Protein AF-A0A2P8ABF0-F1 (afdb_monomer_lite)

Sequence (186 aa):
MAPVKGSSKGKPAGGKPKSKSSSKVTKSSSKPKKSVPIKTTQQKTKPTSHRPEKKKRRIYTEKELDIPALNSIAPAGILKPKGTKKGKTFVDDKEGMMAILSMVQAEKEGDLESKMMKARHMEEIREAKRQEAQRREDMKKKKFEEVKGEVKKGLKEKKQRRRTDGDVEAPAEEVSKKAKKRVSFG

Structure (mmCIF, N/CA/C/O backbone):
data_AF-A0A2P8ABF0-F1
#
_entry.id   AF-A0A2P8ABF0-F1
#
loop_
_atom_site.group_PDB
_atom_site.id
_atom_site.type_symbol
_atom_site.label_atom_id
_atom_site.label_alt_id
_atom_site.label_comp_id
_atom_site.label_asym_id
_atom_site.label_entity_id
_atom_site.label_seq_id
_atom_site.pdbx_PDB_ins_code
_atom_site.Cartn_x
_atom_site.Cartn_y
_atom_site.Cartn_z
_atom_site.occupancy
_atom_site.B_iso_or_equiv
_atom_site.auth_seq_id
_atom_site.auth_comp_id
_atom_site.auth_asym_id
_atom_site.auth_atom_id
_atom_site.pdbx_PDB_model_num
ATOM 1 N N . MET A 1 1 ? 16.334 51.718 -24.666 1.00 46.50 1 MET A N 1
ATOM 2 C CA . MET A 1 1 ? 17.103 52.212 -23.502 1.00 46.50 1 MET A CA 1
ATOM 3 C C . MET A 1 1 ? 17.957 51.076 -22.961 1.00 46.50 1 MET A C 1
ATOM 5 O O . MET A 1 1 ? 17.403 50.045 -22.615 1.00 46.50 1 MET A O 1
ATOM 9 N N . ALA A 1 2 ? 19.279 51.250 -22.931 1.00 49.53 2 ALA A N 1
ATOM 10 C CA . ALA A 1 2 ? 20.165 50.522 -22.016 1.00 49.53 2 ALA A CA 1
ATOM 11 C C . ALA A 1 2 ? 20.325 51.345 -20.723 1.00 49.53 2 ALA A C 1
ATOM 13 O O . ALA A 1 2 ? 20.124 52.563 -20.770 1.00 49.53 2 ALA A O 1
ATOM 14 N N . PRO A 1 3 ? 20.652 50.703 -19.587 1.00 57.12 3 PRO A N 1
ATOM 15 C CA . PRO A 1 3 ? 21.946 50.934 -18.906 1.00 57.12 3 PRO A CA 1
ATOM 16 C C . PRO A 1 3 ? 22.581 49.611 -18.383 1.00 57.12 3 PRO A C 1
ATOM 18 O O . PRO A 1 3 ? 21.857 48.703 -17.998 1.00 57.12 3 PRO A O 1
ATOM 21 N N . VAL A 1 4 ? 23.884 49.321 -18.576 1.00 49.72 4 VAL A N 1
ATOM 22 C CA . VAL A 1 4 ? 25.094 49.610 -17.735 1.00 49.72 4 VAL A CA 1
ATOM 23 C C . VAL A 1 4 ? 24.984 49.129 -16.264 1.00 49.72 4 VAL A C 1
ATOM 25 O O . VAL A 1 4 ? 23.922 49.260 -15.686 1.00 49.72 4 VAL A O 1
ATOM 28 N N . LYS A 1 5 ? 25.985 48.620 -15.519 1.00 44.59 5 LYS A N 1
ATOM 29 C CA . LYS A 1 5 ? 27.458 48.502 -15.619 1.00 44.59 5 LYS A CA 1
ATOM 30 C C . LYS A 1 5 ? 27.973 47.668 -14.415 1.00 44.59 5 LYS A C 1
ATOM 32 O O . LYS A 1 5 ? 27.433 47.818 -13.326 1.00 44.59 5 LYS A O 1
ATOM 37 N N . GLY A 1 6 ? 29.117 46.989 -14.579 1.00 41.03 6 GLY A N 1
ATOM 38 C CA . GLY A 1 6 ? 30.168 46.848 -13.545 1.00 41.03 6 GLY A CA 1
ATOM 39 C C . GLY A 1 6 ? 30.613 45.410 -13.216 1.00 41.03 6 GLY A C 1
ATOM 40 O O . GLY A 1 6 ? 29.772 44.534 -13.114 1.00 41.03 6 GLY A O 1
ATOM 41 N N . SER A 1 7 ? 31.896 45.079 -13.009 1.00 41.50 7 SER A N 1
ATOM 42 C CA . SER A 1 7 ? 33.188 45.738 -13.287 1.00 41.50 7 SER A CA 1
ATOM 43 C C . SER A 1 7 ? 34.346 44.734 -13.038 1.00 41.50 7 SER A C 1
ATOM 45 O O . SER A 1 7 ? 34.247 43.894 -12.155 1.00 41.50 7 SER A O 1
ATOM 47 N N . SER A 1 8 ? 35.419 44.853 -13.844 1.00 44.75 8 SER A N 1
ATOM 48 C CA . SER A 1 8 ? 36.879 44.649 -13.600 1.00 44.75 8 SER A CA 1
ATOM 49 C C . SER A 1 8 ? 37.391 43.572 -12.614 1.00 44.75 8 SER A C 1
ATOM 51 O O . SER A 1 8 ? 36.923 43.497 -11.491 1.00 44.75 8 SER A O 1
ATOM 53 N N . LYS A 1 9 ? 38.487 42.830 -12.861 1.00 35.66 9 LYS A N 1
ATOM 54 C CA . LYS A 1 9 ? 39.908 43.248 -13.059 1.00 35.66 9 LYS A CA 1
ATOM 55 C C . LYS A 1 9 ? 40.730 41.930 -13.159 1.00 35.66 9 LYS A C 1
ATOM 57 O O . LYS A 1 9 ? 40.334 40.963 -12.531 1.00 35.66 9 LYS A O 1
ATOM 62 N N . GLY A 1 10 ? 41.851 41.753 -13.857 1.00 34.53 10 GLY A N 1
ATOM 63 C CA . GLY A 1 10 ? 42.765 42.646 -14.553 1.00 34.53 10 GLY A CA 1
ATOM 64 C C . GLY A 1 10 ? 43.799 41.839 -15.366 1.00 34.53 10 GLY A C 1
ATOM 65 O O . GLY A 1 10 ? 43.847 40.612 -15.320 1.00 34.53 10 GLY A O 1
ATOM 66 N N . LYS A 1 11 ? 44.605 42.571 -16.134 1.00 40.09 11 LYS A N 1
ATOM 67 C CA . LYS A 1 11 ? 45.711 42.133 -17.003 1.00 40.09 11 LYS A CA 1
ATOM 68 C C . LYS A 1 11 ? 46.968 42.906 -16.558 1.00 40.09 11 LYS A C 1
ATOM 70 O O . LYS A 1 11 ? 46.806 43.981 -15.979 1.00 40.09 11 LYS A O 1
ATOM 75 N N . PRO A 1 12 ? 48.187 42.441 -16.869 1.00 48.53 12 PRO A N 1
ATOM 76 C CA . PRO A 1 12 ? 49.036 43.235 -17.780 1.00 48.53 12 PRO A CA 1
ATOM 77 C C . PRO A 1 12 ? 49.631 42.343 -18.891 1.00 48.53 12 PRO A C 1
ATOM 79 O O . PRO A 1 12 ? 49.834 41.154 -18.690 1.00 48.53 12 PRO A O 1
ATOM 82 N N . ALA A 1 13 ? 49.667 42.768 -20.162 1.00 38.62 13 ALA A N 1
ATOM 83 C CA . ALA A 1 13 ? 50.669 43.645 -20.802 1.00 38.62 13 ALA A CA 1
ATOM 84 C C . ALA A 1 13 ? 52.054 42.965 -20.864 1.00 38.62 13 ALA A C 1
ATOM 86 O O . ALA A 1 13 ? 52.530 42.484 -19.853 1.00 38.62 13 ALA A O 1
ATOM 87 N N . GLY A 1 14 ? 52.774 42.856 -21.977 1.00 34.75 14 GLY A N 1
ATOM 88 C CA . GLY A 1 14 ? 52.683 43.386 -23.336 1.00 34.75 14 GLY A CA 1
ATOM 89 C C . GLY A 1 14 ? 54.002 43.027 -24.054 1.00 34.75 14 GLY A C 1
ATOM 90 O O . GLY A 1 14 ? 54.935 42.559 -23.409 1.00 34.75 14 GLY A O 1
ATOM 91 N N . GLY A 1 15 ? 54.094 43.257 -25.369 1.00 34.69 15 GLY A N 1
ATOM 92 C CA . GLY A 1 15 ? 55.385 43.307 -26.076 1.00 34.69 15 GLY A CA 1
ATOM 93 C C . GLY A 1 15 ? 55.591 42.283 -27.200 1.00 34.69 15 GLY A C 1
ATOM 94 O O . GLY A 1 15 ? 56.076 41.179 -26.990 1.00 34.69 15 GLY A O 1
ATOM 95 N N . LYS A 1 16 ? 55.290 42.699 -28.432 1.00 39.12 16 LYS A N 1
ATOM 96 C CA . LYS A 1 16 ? 56.054 42.361 -29.658 1.00 39.12 16 LYS A CA 1
ATOM 97 C C . LYS A 1 16 ? 56.998 43.562 -29.924 1.00 39.12 16 LYS A C 1
ATOM 99 O O . LYS A 1 16 ? 56.627 44.632 -29.439 1.00 39.12 16 LYS A O 1
ATOM 104 N N . PRO A 1 17 ? 58.101 43.490 -30.718 1.00 51.12 17 PRO A N 1
ATOM 105 C CA . PRO A 1 17 ? 58.174 42.773 -32.004 1.00 51.12 17 PRO A CA 1
ATOM 106 C C . PRO A 1 17 ? 59.558 42.222 -32.476 1.00 51.12 17 PRO A C 1
ATOM 108 O O . PRO A 1 17 ? 60.603 42.521 -31.924 1.00 51.12 17 PRO A O 1
ATOM 111 N N . LYS A 1 18 ? 59.495 41.446 -33.578 1.00 44.53 18 LYS A N 1
ATOM 112 C CA . LYS A 1 18 ? 60.429 41.281 -34.729 1.00 44.53 18 LYS A CA 1
ATOM 113 C C . LYS A 1 18 ? 61.963 41.329 -34.518 1.00 44.53 18 LYS A C 1
ATOM 115 O O . LYS A 1 18 ? 62.498 42.371 -34.181 1.00 44.53 18 LYS A O 1
ATOM 120 N N . SER A 1 19 ? 62.682 40.341 -35.072 1.00 39.53 19 SER A N 1
ATOM 121 C CA . SER A 1 19 ? 63.586 40.536 -36.236 1.00 39.53 19 SER A CA 1
ATOM 122 C C . SER A 1 19 ? 64.246 39.225 -36.715 1.00 39.53 19 SER A C 1
ATOM 124 O O . SER A 1 19 ? 64.161 38.189 -36.064 1.00 39.53 19 SER A O 1
ATOM 126 N N . LYS A 1 20 ? 64.787 39.284 -37.937 1.00 44.28 20 LYS A N 1
ATOM 127 C CA . LYS A 1 20 ? 65.361 38.226 -38.787 1.00 44.28 20 LYS A CA 1
ATOM 128 C C . LYS A 1 20 ? 66.865 38.041 -38.513 1.00 44.28 20 LYS A C 1
ATOM 130 O O . LYS A 1 20 ? 67.505 39.049 -38.251 1.00 44.28 20 LYS A O 1
ATOM 135 N N . SER A 1 21 ? 67.421 36.851 -38.776 1.00 40.31 21 SER A N 1
ATOM 136 C CA . SER A 1 21 ? 68.694 36.594 -39.514 1.00 40.31 21 SER A CA 1
ATOM 137 C C . SER A 1 21 ? 69.098 35.114 -39.322 1.00 40.31 21 SER A C 1
ATOM 139 O O . SER A 1 21 ? 69.056 34.583 -38.221 1.00 40.31 21 SER A O 1
ATOM 141 N N . SER A 1 22 ? 69.078 34.296 -40.376 1.00 40.50 22 SER A N 1
ATOM 142 C CA . SER A 1 22 ? 70.200 33.917 -41.258 1.00 40.50 22 SER A CA 1
ATOM 143 C C . SER A 1 22 ? 71.355 33.158 -40.582 1.00 40.50 22 SER A C 1
ATOM 145 O O . SER A 1 22 ? 72.101 33.734 -39.803 1.00 40.50 22 SER A O 1
ATOM 147 N N . SER A 1 23 ? 71.480 31.885 -40.989 1.00 43.91 23 SER A N 1
ATOM 148 C CA . SER A 1 23 ? 72.701 31.100 -41.258 1.00 43.91 23 SER A CA 1
ATOM 149 C C . SER A 1 23 ? 73.890 31.171 -40.286 1.00 43.91 23 SER A C 1
ATOM 151 O O . SER A 1 23 ? 74.465 32.227 -40.078 1.00 43.91 23 SER A O 1
ATOM 153 N N . LYS A 1 24 ? 74.405 29.996 -39.878 1.00 41.66 24 LYS A N 1
ATOM 154 C CA . LYS A 1 24 ? 75.725 29.485 -40.322 1.00 41.66 24 LYS A CA 1
ATOM 155 C C . LYS A 1 24 ? 76.025 28.108 -39.716 1.00 41.66 24 LYS A C 1
ATOM 157 O O . LYS A 1 24 ? 76.025 27.925 -38.506 1.00 41.66 24 LYS A O 1
ATOM 162 N N . VAL A 1 25 ? 76.315 27.152 -40.594 1.00 47.44 25 VAL A N 1
ATOM 163 C CA . VAL A 1 25 ? 76.991 25.887 -40.290 1.00 47.44 25 VAL A CA 1
ATOM 164 C C . VAL A 1 25 ? 78.462 26.192 -40.011 1.00 47.44 25 VAL A C 1
ATOM 166 O O . VAL A 1 25 ? 79.103 26.830 -40.846 1.00 47.44 25 VAL A O 1
ATOM 169 N N . THR A 1 26 ? 79.027 25.685 -38.916 1.00 45.97 26 THR A N 1
ATOM 170 C CA . THR A 1 26 ? 80.479 25.485 -38.803 1.00 45.97 26 THR A CA 1
ATOM 171 C C . THR A 1 26 ? 80.793 24.143 -38.152 1.00 45.97 26 THR A C 1
ATOM 173 O O . THR A 1 26 ? 80.301 23.779 -37.087 1.00 45.97 26 THR A O 1
ATOM 176 N N . LYS A 1 27 ? 81.617 23.387 -38.872 1.00 46.66 27 LYS A N 1
ATOM 177 C CA . LYS A 1 27 ? 82.190 22.089 -38.544 1.00 46.66 27 LYS A CA 1
ATOM 178 C C . LYS A 1 27 ? 83.694 22.288 -38.389 1.00 46.66 27 LYS A C 1
ATOM 180 O O . LYS A 1 27 ? 84.281 22.845 -39.305 1.00 46.66 27 LYS A O 1
ATOM 185 N N . SER A 1 28 ? 84.293 21.789 -37.307 1.00 42.78 28 SER A N 1
ATOM 186 C CA . SER A 1 28 ? 85.733 21.456 -37.198 1.00 42.78 28 SER A CA 1
ATOM 187 C C . SER A 1 28 ? 86.024 21.003 -35.758 1.00 42.78 28 SER A C 1
ATOM 189 O O . SER A 1 28 ? 85.801 21.770 -34.831 1.00 42.78 28 SER A O 1
ATOM 191 N N . SER A 1 29 ? 86.284 19.726 -35.462 1.00 43.78 29 SER A N 1
ATOM 192 C CA . SER A 1 29 ? 87.504 18.935 -35.717 1.00 43.78 29 SER A CA 1
ATOM 193 C C . SER A 1 29 ? 88.715 19.335 -34.862 1.00 43.78 29 SER A C 1
ATOM 195 O O . SER A 1 29 ? 89.365 20.333 -35.153 1.00 43.78 29 SER A O 1
ATOM 197 N N . SER A 1 30 ? 89.101 18.472 -33.917 1.00 46.16 30 SER A N 1
ATOM 198 C CA . SER A 1 30 ? 90.504 18.194 -33.560 1.00 46.16 30 SER A CA 1
ATOM 199 C C . SER A 1 30 ? 90.589 16.937 -32.672 1.00 46.16 30 SER A C 1
ATOM 201 O O . SER A 1 30 ? 89.595 16.474 -32.123 1.00 46.16 30 SER A O 1
ATOM 203 N N . LYS A 1 31 ? 91.766 16.307 -32.681 1.00 52.59 31 LYS A N 1
ATOM 204 C CA . LYS A 1 31 ? 92.059 14.860 -32.594 1.00 52.59 31 LYS A CA 1
ATOM 205 C C . LYS A 1 31 ? 92.531 14.423 -31.171 1.00 52.59 31 LYS A C 1
ATOM 207 O O . LYS A 1 31 ? 92.505 15.248 -30.264 1.00 52.59 31 LYS A O 1
ATOM 212 N N . PRO A 1 32 ? 92.892 13.141 -30.925 1.00 49.84 32 PRO A N 1
ATOM 213 C CA . PRO A 1 32 ? 92.489 12.364 -29.747 1.00 49.84 32 PRO A CA 1
ATOM 214 C C . PRO A 1 32 ? 93.473 12.430 -28.568 1.00 49.84 32 PRO A C 1
ATOM 216 O O . PRO A 1 32 ? 94.673 12.623 -28.753 1.00 49.84 32 PRO A O 1
ATOM 219 N N . LYS A 1 33 ? 92.983 12.175 -27.347 1.00 52.41 33 LYS A N 1
ATOM 220 C CA . LYS A 1 33 ? 93.826 11.977 -26.156 1.00 52.41 33 LYS A CA 1
ATOM 221 C C . LYS A 1 33 ? 93.897 10.490 -25.779 1.00 52.41 33 LYS A C 1
ATOM 223 O O . LYS A 1 33 ? 92.870 9.851 -25.596 1.00 52.41 33 LYS A O 1
ATOM 228 N N . LYS A 1 34 ? 95.148 10.013 -25.729 1.00 51.62 34 LYS A N 1
ATOM 229 C CA . LYS A 1 34 ? 95.762 8.822 -25.101 1.00 51.62 34 LYS A CA 1
ATOM 230 C C . LYS A 1 34 ? 94.864 7.683 -24.585 1.00 51.62 34 LYS A C 1
ATOM 232 O O . LYS A 1 34 ? 93.986 7.870 -23.752 1.00 51.62 34 LYS A O 1
ATOM 237 N N . SER A 1 35 ? 95.230 6.477 -25.024 1.00 48.38 35 SER A N 1
ATOM 238 C CA . SER A 1 35 ? 94.674 5.173 -24.662 1.00 48.38 35 SER A CA 1
ATOM 239 C C . SER A 1 35 ? 94.786 4.852 -23.170 1.00 48.38 35 SER A C 1
ATOM 241 O O . SER A 1 35 ? 95.884 4.794 -22.617 1.00 48.38 35 SER A O 1
ATOM 243 N N . VAL A 1 36 ? 93.651 4.527 -22.561 1.00 62.03 36 VAL A N 1
ATOM 244 C CA . VAL A 1 36 ? 93.557 3.712 -21.344 1.00 62.03 36 VAL A CA 1
ATOM 245 C C . VAL A 1 36 ? 92.990 2.341 -21.734 1.00 62.03 36 VAL A C 1
ATOM 247 O O . VAL A 1 36 ? 92.137 2.285 -22.624 1.00 62.03 36 VAL A O 1
ATOM 250 N N . PRO A 1 37 ? 93.458 1.227 -21.139 1.00 54.34 37 PRO A N 1
ATOM 251 C CA . PRO A 1 37 ? 93.047 -0.108 -21.558 1.00 54.34 37 PRO A CA 1
ATOM 252 C C . PRO A 1 37 ? 91.581 -0.350 -21.179 1.00 54.34 37 PRO A C 1
ATOM 254 O O . PRO A 1 37 ? 91.225 -0.457 -20.004 1.00 54.34 37 PRO A O 1
ATOM 257 N N . ILE A 1 38 ? 90.714 -0.416 -22.191 1.00 61.72 38 ILE A N 1
ATOM 258 C CA . ILE A 1 38 ? 89.292 -0.722 -22.029 1.00 61.72 38 ILE A CA 1
ATOM 259 C C . ILE A 1 38 ? 89.175 -2.227 -21.786 1.00 61.72 38 ILE A C 1
ATOM 261 O O . ILE A 1 38 ? 89.489 -3.037 -22.657 1.00 61.72 38 ILE A O 1
ATOM 265 N N . LYS A 1 39 ? 88.735 -2.600 -20.581 1.00 61.88 39 LYS A N 1
ATOM 266 C CA . LYS A 1 39 ? 88.447 -3.986 -20.197 1.00 61.88 39 LYS A CA 1
ATOM 267 C C . LYS A 1 39 ? 87.442 -4.587 -21.187 1.00 61.88 39 LYS A C 1
ATOM 269 O O . LYS A 1 39 ? 86.342 -4.063 -21.360 1.00 61.88 39 LYS A O 1
ATOM 274 N N . THR A 1 40 ? 87.828 -5.682 -21.835 1.00 60.03 40 THR A N 1
ATOM 275 C CA . THR A 1 40 ? 87.026 -6.403 -22.827 1.00 60.03 40 THR A CA 1
ATOM 276 C C . THR A 1 40 ? 85.794 -7.018 -22.169 1.00 60.03 40 THR A C 1
ATOM 278 O O . THR A 1 40 ? 85.868 -8.076 -21.546 1.00 60.03 40 THR A O 1
ATOM 281 N N . THR A 1 41 ? 84.644 -6.366 -22.306 1.00 63.22 41 THR A N 1
ATOM 282 C CA . THR A 1 41 ? 83.350 -6.994 -22.033 1.00 63.22 41 THR A CA 1
ATOM 283 C C . THR A 1 41 ? 82.922 -7.730 -23.295 1.00 63.22 41 THR A C 1
ATOM 285 O O . THR A 1 41 ? 82.670 -7.121 -24.332 1.00 63.22 41 THR A O 1
ATOM 288 N N . GLN A 1 42 ? 82.898 -9.062 -23.229 1.00 66.06 42 GLN A N 1
ATOM 289 C CA . GLN A 1 42 ? 82.396 -9.909 -24.308 1.00 66.06 42 GLN A CA 1
ATOM 290 C C . GLN A 1 42 ? 80.925 -9.561 -24.568 1.00 66.06 42 GLN A C 1
ATOM 292 O O . GLN A 1 42 ? 80.038 -9.884 -23.776 1.00 66.06 42 GLN A O 1
ATOM 297 N N . GLN A 1 43 ? 80.662 -8.869 -25.675 1.00 63.09 43 GLN A N 1
ATOM 298 C CA . GLN A 1 43 ? 79.307 -8.577 -26.118 1.00 63.09 43 GLN A CA 1
ATOM 299 C C . GLN A 1 43 ? 78.706 -9.858 -26.700 1.00 63.09 43 GLN A C 1
ATOM 301 O O . GLN A 1 43 ? 79.015 -10.246 -27.824 1.00 63.09 43 GLN A O 1
ATOM 306 N N . LYS A 1 44 ? 77.840 -10.528 -25.932 1.00 64.38 44 LYS A N 1
ATOM 307 C CA . LYS A 1 44 ? 76.969 -11.582 -26.467 1.00 64.38 44 LYS A CA 1
ATOM 308 C C . LYS A 1 44 ? 76.055 -10.955 -27.520 1.00 64.38 44 LYS A C 1
ATOM 310 O O . LYS A 1 44 ? 75.107 -10.244 -27.182 1.00 64.38 44 LYS A O 1
ATOM 315 N N . THR A 1 45 ? 76.338 -11.200 -28.794 1.00 63.31 45 THR A N 1
ATOM 316 C CA . THR A 1 45 ? 75.455 -10.818 -29.893 1.00 63.31 45 THR A CA 1
ATOM 317 C C . THR A 1 45 ? 74.212 -11.706 -29.841 1.00 63.31 45 THR A C 1
ATOM 319 O O . THR A 1 45 ? 74.275 -12.926 -29.968 1.00 63.31 45 THR A O 1
ATOM 322 N N . LYS A 1 46 ? 73.049 -11.096 -29.588 1.00 68.25 46 LYS A N 1
ATOM 323 C CA . LYS A 1 46 ? 71.754 -11.771 -29.748 1.00 68.25 46 LYS A CA 1
ATOM 324 C C . LYS A 1 46 ? 71.603 -12.137 -31.232 1.00 68.25 46 LYS A C 1
ATOM 326 O O . LYS A 1 46 ? 71.871 -11.267 -32.064 1.00 68.25 46 LYS A O 1
ATOM 331 N N . PRO A 1 47 ? 71.176 -13.361 -31.593 1.00 58.91 47 PRO A N 1
ATOM 332 C CA . PRO A 1 47 ? 70.957 -13.705 -32.989 1.00 58.91 47 PRO A CA 1
ATOM 333 C C . PRO A 1 47 ? 69.809 -12.847 -33.526 1.00 58.91 47 PRO A C 1
ATOM 335 O O . PRO A 1 47 ? 68.651 -12.991 -33.136 1.00 58.91 47 PRO A O 1
ATOM 338 N N . THR A 1 48 ? 70.148 -11.906 -34.401 1.00 62.28 48 THR A N 1
ATOM 339 C CA . THR A 1 48 ? 69.176 -11.143 -35.174 1.00 62.28 48 THR A CA 1
ATOM 340 C C . THR A 1 48 ? 68.572 -12.082 -36.217 1.00 62.28 48 THR A C 1
ATOM 342 O O . THR A 1 48 ? 69.158 -12.372 -37.258 1.00 62.28 48 THR A O 1
ATOM 345 N N . SER A 1 49 ? 67.389 -12.613 -35.906 1.00 63.41 49 SER A N 1
ATOM 346 C CA . SER A 1 49 ? 66.521 -13.240 -36.900 1.00 63.41 49 SER A CA 1
ATOM 347 C C . SER A 1 49 ? 65.924 -12.139 -37.781 1.00 63.41 49 SER A C 1
ATOM 349 O O . SER A 1 49 ? 64.774 -11.733 -37.625 1.00 63.41 49 SER A O 1
ATOM 351 N N . HIS A 1 50 ? 66.726 -11.591 -38.693 1.00 63.28 50 HIS A N 1
ATOM 352 C CA . HIS A 1 50 ? 66.234 -10.722 -39.757 1.00 63.28 50 HIS A CA 1
ATOM 353 C C . HIS A 1 50 ? 65.645 -11.578 -40.875 1.00 63.28 50 HIS A C 1
ATOM 355 O O . HIS A 1 50 ? 66.217 -11.722 -41.953 1.00 63.28 50 HIS A O 1
ATOM 361 N N . ARG A 1 51 ? 64.454 -12.128 -40.632 1.00 69.00 51 ARG A N 1
ATOM 362 C CA . ARG A 1 51 ? 63.544 -12.452 -41.730 1.00 69.00 51 ARG A CA 1
ATOM 363 C C . ARG A 1 51 ? 62.595 -11.262 -41.875 1.00 69.00 51 ARG A C 1
ATOM 365 O O . ARG A 1 51 ? 61.931 -10.932 -40.895 1.00 69.00 51 ARG A O 1
ATOM 372 N N . PRO A 1 52 ? 62.537 -10.579 -43.032 1.00 69.00 52 PRO A N 1
ATOM 373 C CA . PRO A 1 52 ? 61.625 -9.456 -43.190 1.00 69.00 52 PRO A CA 1
ATOM 374 C C . PRO A 1 52 ? 60.191 -9.971 -43.056 1.00 69.00 52 PRO A C 1
ATOM 376 O O . PRO A 1 52 ? 59.759 -10.845 -43.813 1.00 69.00 52 PRO A O 1
ATOM 379 N N . GLU A 1 53 ? 59.462 -9.453 -42.070 1.00 73.06 53 GLU A N 1
ATOM 380 C CA . GLU A 1 53 ? 58.043 -9.746 -41.913 1.00 73.06 53 GLU A CA 1
ATOM 381 C C . GLU A 1 53 ? 57.317 -9.334 -43.198 1.00 73.06 53 GLU A C 1
ATOM 383 O O . GLU A 1 53 ? 57.403 -8.191 -43.659 1.00 73.06 53 GLU A O 1
ATOM 388 N N . LYS A 1 54 ? 56.633 -10.293 -43.830 1.00 78.62 54 LYS A N 1
ATOM 389 C CA . LYS A 1 54 ? 55.879 -10.036 -45.057 1.00 78.62 54 LYS A CA 1
ATOM 390 C C . LYS A 1 54 ? 54.804 -8.997 -44.745 1.00 78.62 54 LYS A C 1
ATOM 392 O O . LYS A 1 54 ? 53.970 -9.209 -43.866 1.00 78.62 54 LYS A O 1
ATOM 397 N N . LYS A 1 55 ? 54.813 -7.884 -45.482 1.00 81.75 55 LYS A N 1
ATOM 398 C CA . LYS A 1 55 ? 53.796 -6.834 -45.351 1.00 81.75 55 LYS A CA 1
ATOM 399 C C . LYS A 1 55 ? 52.415 -7.456 -45.567 1.00 81.75 55 LYS A C 1
ATOM 401 O O . LYS A 1 55 ? 52.187 -8.128 -46.574 1.00 81.75 55 LYS A O 1
ATOM 406 N N . LYS A 1 56 ? 51.507 -7.250 -44.610 1.00 82.69 56 LYS A N 1
ATOM 407 C CA . LYS A 1 56 ? 50.126 -7.732 -44.711 1.00 82.69 56 LYS A CA 1
ATOM 408 C C . LYS A 1 56 ? 49.467 -7.081 -45.927 1.00 82.69 56 LYS A C 1
ATOM 410 O O . LYS A 1 56 ? 49.627 -5.882 -46.157 1.00 82.69 56 LYS A O 1
ATOM 415 N N . ARG A 1 57 ? 48.759 -7.886 -46.721 1.00 83.56 57 ARG A N 1
ATOM 416 C CA . ARG A 1 57 ? 47.980 -7.385 -47.857 1.00 83.56 57 ARG A CA 1
ATOM 417 C C . ARG A 1 57 ? 46.867 -6.480 -47.327 1.00 83.56 57 ARG A C 1
ATOM 419 O O . ARG A 1 57 ? 46.327 -6.740 -46.252 1.00 83.56 57 ARG A O 1
ATOM 426 N N . ARG A 1 58 ? 46.558 -5.413 -48.065 1.00 85.12 58 ARG A N 1
ATOM 427 C CA . ARG A 1 58 ? 45.429 -4.535 -47.742 1.00 85.12 58 ARG A CA 1
ATOM 428 C C . ARG A 1 58 ? 44.137 -5.334 -47.909 1.00 85.12 58 ARG A C 1
ATOM 430 O O . ARG A 1 58 ? 43.969 -6.008 -48.920 1.00 85.12 58 ARG A O 1
ATOM 437 N N . ILE A 1 59 ? 43.281 -5.281 -46.897 1.00 87.25 59 ILE A N 1
ATOM 438 C CA . ILE A 1 59 ? 41.937 -5.854 -46.931 1.00 87.25 59 ILE A CA 1
ATOM 439 C C . ILE A 1 59 ? 41.009 -4.674 -47.179 1.00 87.25 59 ILE A C 1
ATOM 441 O O . ILE A 1 59 ? 40.977 -3.758 -46.358 1.00 87.25 59 ILE A O 1
ATOM 445 N N . TYR A 1 60 ? 40.332 -4.677 -48.323 1.00 89.00 60 TYR A N 1
ATOM 446 C CA . TYR A 1 60 ? 39.352 -3.648 -48.648 1.00 89.00 60 TYR A CA 1
ATOM 447 C C . TYR A 1 60 ? 38.077 -3.893 -47.853 1.00 89.00 60 TYR A C 1
ATOM 449 O O . TYR A 1 60 ? 37.663 -5.038 -47.656 1.00 89.00 60 TYR A O 1
ATOM 457 N N . THR A 1 61 ? 37.476 -2.815 -47.369 1.00 88.38 61 THR A N 1
ATOM 458 C CA . THR A 1 61 ? 36.183 -2.892 -46.684 1.00 88.38 61 THR A CA 1
ATOM 459 C C . THR A 1 61 ? 35.051 -2.950 -47.709 1.00 88.38 61 THR A C 1
ATOM 461 O O . THR A 1 61 ? 35.197 -2.468 -48.826 1.00 88.38 61 THR A O 1
ATOM 464 N N . GLU A 1 62 ? 33.904 -3.524 -47.344 1.00 82.94 62 GLU A N 1
ATOM 465 C CA . GLU A 1 62 ? 32.751 -3.699 -48.252 1.00 82.94 62 GLU A CA 1
ATOM 466 C C . GLU A 1 62 ? 32.292 -2.385 -48.906 1.00 82.94 62 GLU A C 1
ATOM 468 O O . GLU A 1 62 ? 31.819 -2.378 -50.038 1.00 82.94 62 GLU A O 1
ATOM 473 N N . LYS A 1 63 ? 32.511 -1.261 -48.211 1.00 82.31 63 LYS A N 1
ATOM 474 C CA . LYS A 1 63 ? 32.217 0.094 -48.693 1.00 82.31 63 LYS A CA 1
ATOM 475 C C . LYS A 1 63 ? 33.179 0.592 -49.766 1.00 82.31 63 LYS A C 1
ATOM 477 O O . LYS A 1 63 ? 32.815 1.470 -50.526 1.00 82.31 63 LYS A O 1
ATOM 482 N N . GLU A 1 64 ? 34.410 0.095 -49.779 1.00 86.44 64 GLU A N 1
ATOM 483 C CA . GLU A 1 64 ? 35.421 0.459 -50.780 1.00 86.44 64 GLU A CA 1
ATOM 484 C C . GLU A 1 64 ? 35.272 -0.364 -52.063 1.00 86.44 64 GLU A C 1
ATOM 486 O O . GLU A 1 64 ? 35.835 -0.007 -53.092 1.00 86.44 64 GLU A O 1
ATOM 491 N N . LEU A 1 65 ? 34.542 -1.478 -51.988 1.00 86.94 65 LEU A N 1
ATOM 492 C CA . LEU A 1 65 ? 34.260 -2.376 -53.105 1.00 86.94 65 LEU A CA 1
ATOM 493 C C . LEU A 1 65 ? 32.893 -2.096 -53.756 1.00 86.94 65 LEU A C 1
ATOM 495 O O . LEU A 1 65 ? 32.475 -2.881 -54.602 1.00 86.94 65 LEU A O 1
ATOM 499 N N . ASP A 1 66 ? 32.200 -1.024 -53.345 1.00 85.81 66 ASP A N 1
ATOM 500 C CA . ASP A 1 66 ? 30.867 -0.620 -53.823 1.00 85.81 66 ASP A CA 1
ATOM 501 C C . ASP A 1 66 ? 29.861 -1.783 -53.907 1.00 85.81 66 ASP A C 1
ATOM 503 O O . ASP A 1 66 ? 29.011 -1.856 -54.796 1.00 85.81 66 ASP A O 1
ATOM 507 N N . ILE A 1 67 ? 29.953 -2.722 -52.959 1.00 84.19 67 ILE A N 1
ATOM 508 C CA . ILE A 1 67 ? 29.047 -3.867 -52.907 1.00 84.19 67 ILE A CA 1
ATOM 509 C C . ILE A 1 67 ? 27.699 -3.357 -52.378 1.00 84.19 67 ILE A C 1
ATOM 511 O O . ILE A 1 67 ? 27.663 -2.762 -51.294 1.00 84.19 67 ILE A O 1
ATOM 515 N N . PRO A 1 68 ? 26.580 -3.567 -53.099 1.00 87.31 68 PRO A N 1
ATOM 516 C CA . PRO A 1 68 ? 25.273 -3.132 -52.633 1.00 87.31 68 PRO A CA 1
ATOM 517 C C . PRO A 1 68 ? 24.950 -3.803 -51.296 1.00 87.31 68 PRO A C 1
ATOM 519 O O . PRO A 1 68 ? 25.008 -5.026 -51.158 1.00 87.31 68 PRO A O 1
ATOM 522 N N . ALA A 1 69 ? 24.615 -2.985 -50.299 1.00 81.06 69 ALA A N 1
ATOM 523 C CA . ALA A 1 69 ? 24.249 -3.482 -48.984 1.00 81.06 69 ALA A CA 1
ATOM 524 C C . ALA A 1 69 ? 22.93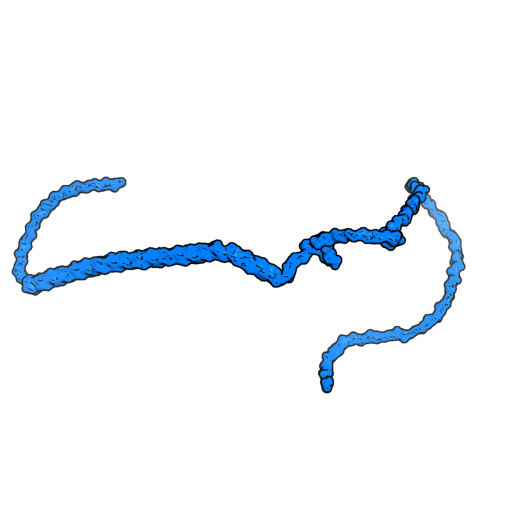7 -4.268 -49.082 1.00 81.06 69 ALA A C 1
ATOM 526 O O . ALA A 1 69 ? 21.926 -3.758 -49.567 1.00 81.06 69 ALA A O 1
ATOM 527 N N . LEU A 1 70 ? 22.947 -5.513 -48.607 1.00 81.81 70 LEU A N 1
ATOM 528 C CA . LEU A 1 70 ? 21.734 -6.316 -48.516 1.00 81.81 70 LEU A CA 1
ATOM 529 C C . LEU A 1 70 ? 20.761 -5.670 -47.518 1.00 81.81 70 LEU A C 1
ATOM 531 O O . LEU A 1 70 ? 21.192 -5.167 -46.475 1.00 81.81 70 LEU A O 1
ATOM 535 N N . ASN A 1 71 ? 19.457 -5.741 -47.809 1.00 80.62 71 ASN A N 1
ATOM 536 C CA . ASN A 1 71 ? 18.367 -5.299 -46.931 1.00 80.62 71 ASN A CA 1
ATOM 537 C C . ASN A 1 71 ? 18.353 -6.105 -45.622 1.00 80.62 71 ASN A C 1
ATOM 539 O O . ASN A 1 71 ? 17.586 -7.047 -45.441 1.00 80.62 71 ASN A O 1
ATOM 543 N N . SER A 1 72 ? 19.240 -5.740 -44.706 1.00 80.19 72 SER A N 1
ATOM 544 C CA . SER A 1 72 ? 19.361 -6.353 -43.394 1.00 80.19 72 SER A CA 1
ATOM 545 C C . SER A 1 72 ? 18.355 -5.688 -42.464 1.00 80.19 72 SER A C 1
ATOM 547 O O . SER A 1 72 ? 18.477 -4.504 -42.152 1.00 80.19 72 SER A O 1
ATOM 549 N N . ILE A 1 73 ? 17.356 -6.440 -42.009 1.00 76.81 73 ILE A N 1
ATOM 550 C CA . ILE A 1 73 ? 16.422 -5.967 -40.986 1.00 76.81 73 ILE A CA 1
ATOM 551 C C . ILE A 1 73 ? 17.174 -5.986 -39.654 1.00 76.81 73 ILE A C 1
ATOM 553 O O . ILE A 1 73 ? 17.421 -7.050 -39.090 1.00 76.81 73 ILE A O 1
ATOM 557 N N . ALA A 1 74 ? 17.576 -4.818 -39.153 1.00 71.38 74 ALA A N 1
ATOM 558 C CA . ALA A 1 74 ? 18.104 -4.708 -37.799 1.00 71.38 74 ALA A CA 1
ATOM 559 C C . ALA A 1 74 ? 16.921 -4.681 -36.813 1.00 71.38 74 ALA A C 1
ATOM 561 O O . ALA A 1 74 ? 16.160 -3.710 -36.821 1.00 71.38 74 ALA A O 1
ATOM 562 N N . PRO A 1 75 ? 16.730 -5.711 -35.970 1.00 80.25 75 PRO A N 1
ATOM 563 C CA . PRO A 1 75 ? 15.608 -5.735 -35.042 1.00 80.25 75 PRO A CA 1
ATOM 564 C C . PRO A 1 75 ? 15.775 -4.661 -33.959 1.00 80.25 75 PRO A C 1
ATOM 566 O O . PRO A 1 75 ? 16.878 -4.410 -33.451 1.00 80.25 75 PRO A O 1
ATOM 569 N N . ALA A 1 76 ? 14.657 -4.030 -33.595 1.00 70.56 76 ALA A N 1
ATOM 570 C CA . ALA A 1 76 ? 14.606 -3.042 -32.527 1.00 70.56 76 ALA A CA 1
ATOM 571 C C . ALA A 1 76 ? 15.152 -3.644 -31.216 1.00 70.56 76 ALA A C 1
ATOM 573 O O . ALA A 1 76 ? 14.786 -4.750 -30.829 1.00 70.56 76 ALA A O 1
ATOM 574 N N . GLY A 1 77 ? 16.066 -2.929 -30.550 1.00 65.62 77 GLY A N 1
ATOM 575 C CA . GLY A 1 77 ? 16.664 -3.341 -29.270 1.00 65.62 77 GLY A CA 1
ATOM 576 C C . GLY A 1 77 ? 18.068 -3.960 -29.341 1.00 65.62 77 GLY A C 1
ATOM 577 O O . GLY A 1 77 ? 18.746 -4.020 -28.315 1.00 65.62 77 GLY A O 1
ATOM 578 N N . ILE A 1 78 ? 18.567 -4.357 -30.521 1.00 66.62 78 ILE A N 1
ATOM 579 C CA . ILE A 1 78 ? 19.949 -4.876 -30.663 1.00 66.62 78 ILE A CA 1
ATOM 580 C C . ILE A 1 78 ? 20.961 -3.745 -30.926 1.00 66.62 78 ILE A C 1
ATOM 582 O O . ILE A 1 78 ? 22.122 -3.819 -30.506 1.00 66.62 78 ILE A O 1
ATOM 586 N N . LEU A 1 79 ? 20.521 -2.651 -31.554 1.00 67.25 79 LEU A N 1
ATOM 587 C CA . LEU A 1 79 ? 21.339 -1.463 -31.787 1.00 67.25 79 LEU A CA 1
ATOM 588 C C . LEU A 1 79 ? 21.293 -0.534 -30.570 1.00 67.25 79 LEU A C 1
ATOM 590 O O . LEU A 1 79 ? 20.273 0.083 -30.276 1.00 67.25 79 LEU A O 1
ATOM 594 N N . LYS A 1 80 ? 22.425 -0.395 -29.874 1.00 67.31 80 LYS A N 1
ATOM 595 C CA . LYS A 1 80 ? 22.577 0.671 -28.877 1.00 67.31 80 LYS A CA 1
ATOM 596 C C . LYS A 1 80 ? 22.571 2.025 -29.585 1.00 67.31 80 LYS A C 1
ATOM 598 O O . LYS A 1 80 ? 23.280 2.157 -30.591 1.00 67.31 80 LYS A O 1
ATOM 603 N N . PRO A 1 81 ? 21.922 3.057 -29.024 1.00 73.69 81 PRO A N 1
ATOM 604 C CA . PRO A 1 81 ? 22.229 4.418 -29.427 1.00 73.69 81 PRO A CA 1
ATOM 605 C C . PRO A 1 81 ? 23.722 4.672 -29.176 1.00 73.69 81 PRO A C 1
ATOM 607 O O . PRO A 1 81 ? 24.280 4.309 -28.134 1.00 73.69 81 PRO A O 1
ATOM 610 N N . LYS A 1 82 ? 24.411 5.217 -30.181 1.00 70.81 82 LYS A N 1
ATOM 611 C CA . LYS A 1 82 ? 25.855 5.464 -30.111 1.00 70.81 82 LYS A CA 1
ATOM 612 C C . LYS A 1 82 ? 26.139 6.399 -28.928 1.00 70.81 82 LYS A C 1
ATOM 614 O O . LYS A 1 82 ? 25.587 7.488 -28.869 1.00 70.81 82 LYS A O 1
ATOM 619 N N . GLY A 1 83 ? 27.008 5.975 -28.007 1.00 73.69 83 GLY A N 1
ATOM 620 C CA . GLY A 1 83 ? 27.484 6.807 -26.892 1.00 73.69 83 GLY A CA 1
ATOM 621 C C . GLY A 1 83 ? 27.044 6.381 -25.488 1.00 73.69 83 GLY A C 1
ATOM 622 O O . GLY A 1 83 ? 27.613 6.881 -24.521 1.00 73.69 83 GLY A O 1
ATOM 623 N N . THR A 1 84 ? 26.119 5.425 -25.331 1.00 74.19 84 THR A N 1
ATOM 624 C CA . THR A 1 84 ? 25.695 4.952 -23.999 1.00 74.19 84 THR A CA 1
ATOM 625 C C . THR A 1 84 ? 26.296 3.586 -23.641 1.00 74.19 84 THR A C 1
ATOM 627 O O . THR A 1 84 ? 26.404 2.664 -24.458 1.00 74.19 84 THR A O 1
ATOM 630 N N . LYS A 1 85 ? 26.749 3.446 -22.388 1.00 78.44 85 LYS A N 1
ATOM 631 C CA . LYS A 1 85 ? 27.241 2.168 -21.845 1.00 78.44 85 LYS A CA 1
ATOM 632 C C . LYS A 1 85 ? 26.036 1.305 -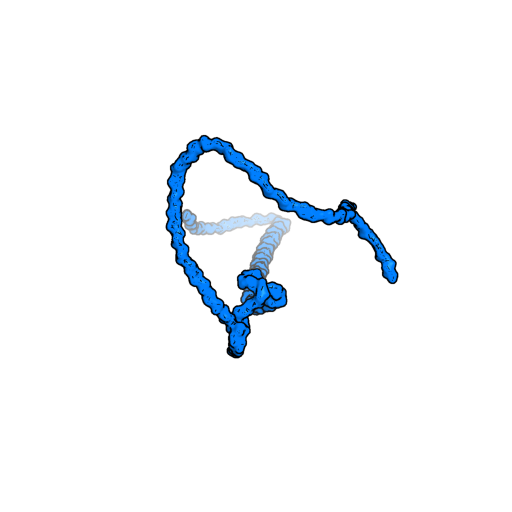21.449 1.00 78.44 85 LYS A C 1
ATOM 634 O O . LYS A 1 85 ? 25.138 1.802 -20.775 1.00 78.44 85 LYS A O 1
ATOM 639 N N . LYS A 1 86 ? 26.027 0.016 -21.836 1.00 73.88 86 LYS A N 1
ATOM 640 C CA . LYS A 1 86 ? 24.985 -0.940 -21.394 1.00 73.88 86 LYS A CA 1
ATOM 641 C C . LYS A 1 86 ? 24.924 -0.928 -19.864 1.00 73.88 86 LYS A C 1
ATOM 643 O O . LYS A 1 86 ? 25.975 -1.007 -19.235 1.00 73.88 86 LYS A O 1
ATOM 648 N N . GLY A 1 87 ? 23.720 -0.832 -19.304 1.00 73.12 87 GLY A N 1
ATOM 649 C CA . GLY A 1 87 ? 23.485 -0.939 -17.861 1.00 73.12 87 GLY A CA 1
ATOM 650 C C . GLY A 1 87 ? 24.010 0.222 -17.011 1.00 73.12 87 GLY A C 1
ATOM 651 O O . GLY A 1 87 ? 24.131 0.051 -15.805 1.00 73.12 87 GLY A O 1
ATOM 652 N N . LYS A 1 88 ? 24.365 1.377 -17.603 1.00 77.25 88 LYS A N 1
ATOM 653 C CA . LYS A 1 88 ? 24.803 2.557 -16.831 1.00 77.25 88 LYS A CA 1
ATOM 654 C C . LYS A 1 88 ? 23.711 3.613 -16.653 1.00 77.25 88 LYS A C 1
ATOM 656 O O . LYS A 1 88 ? 23.700 4.293 -15.635 1.00 77.25 88 LYS A O 1
ATOM 661 N N . THR A 1 89 ? 22.822 3.739 -17.628 1.00 72.31 89 THR A N 1
ATOM 662 C CA . THR A 1 89 ? 21.631 4.582 -17.525 1.00 72.31 89 THR A CA 1
ATOM 663 C C . THR A 1 89 ? 20.472 3.636 -17.262 1.00 72.31 89 THR A C 1
ATOM 665 O O . THR A 1 89 ? 20.154 2.804 -18.115 1.00 72.31 89 THR A O 1
ATOM 668 N N . PHE A 1 90 ? 19.932 3.684 -16.047 1.00 70.19 90 PHE A N 1
ATOM 669 C CA . PHE A 1 90 ? 18.640 3.071 -15.761 1.00 70.19 90 PHE A CA 1
ATOM 670 C C . PHE A 1 90 ? 17.554 3.933 -16.416 1.00 70.19 90 PHE A C 1
ATOM 672 O O . PHE A 1 90 ? 17.846 5.012 -16.925 1.00 70.19 90 PHE A O 1
ATOM 679 N N . VAL A 1 91 ? 16.327 3.430 -16.496 1.00 73.31 91 VAL A N 1
ATOM 680 C CA . VAL A 1 91 ? 15.209 4.192 -17.063 1.00 73.31 91 VAL A CA 1
ATOM 681 C C . VAL A 1 91 ? 15.005 5.455 -16.210 1.00 73.31 91 VAL A C 1
ATOM 683 O O . VAL A 1 91 ? 14.433 5.378 -15.128 1.00 73.31 91 VAL A O 1
ATOM 686 N N . ASP A 1 92 ? 15.509 6.600 -16.680 1.00 74.19 92 ASP A N 1
ATOM 687 C CA . ASP A 1 92 ? 15.399 7.916 -16.023 1.00 74.19 92 ASP A CA 1
ATOM 688 C C . ASP A 1 92 ? 14.093 8.643 -16.417 1.00 74.19 92 ASP A C 1
ATOM 690 O O . ASP A 1 92 ? 13.908 9.834 -16.149 1.00 74.19 92 ASP A O 1
ATOM 694 N N . ASP A 1 93 ? 13.161 7.928 -17.050 1.00 84.19 93 ASP A N 1
ATOM 695 C CA . ASP A 1 93 ? 11.861 8.451 -17.451 1.00 84.19 93 ASP A CA 1
ATOM 696 C C . ASP A 1 93 ? 10.961 8.547 -16.217 1.00 84.19 93 ASP A C 1
ATOM 698 O O . ASP A 1 93 ? 10.362 7.564 -15.776 1.00 84.19 93 ASP A O 1
ATOM 702 N N . LYS A 1 94 ? 10.856 9.751 -15.643 1.00 80.88 94 LYS A N 1
ATOM 703 C CA . LYS A 1 94 ? 9.975 10.018 -14.491 1.00 80.88 94 LYS A CA 1
ATOM 704 C C . LYS A 1 94 ? 8.539 9.565 -14.758 1.00 80.88 94 LYS A C 1
ATOM 706 O O . LYS A 1 94 ? 7.901 9.003 -13.877 1.00 80.88 94 LYS A O 1
ATOM 711 N N . GLU A 1 95 ? 8.053 9.774 -15.977 1.00 83.56 95 GLU A N 1
ATOM 712 C CA . GLU A 1 95 ? 6.702 9.393 -16.395 1.00 83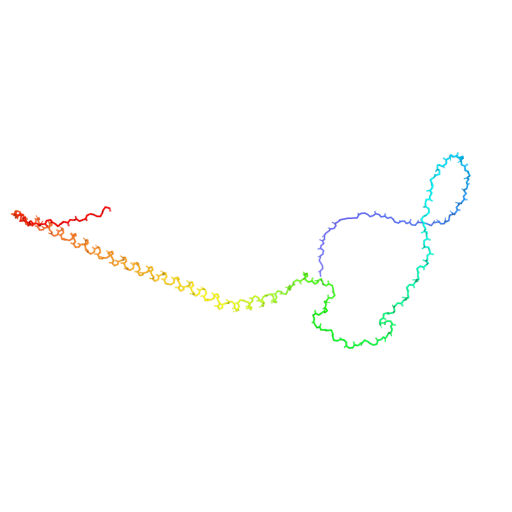.56 95 GLU A CA 1
ATOM 713 C C . GLU A 1 95 ? 6.529 7.868 -16.450 1.00 83.56 95 GLU A C 1
ATOM 715 O O . GLU A 1 95 ? 5.558 7.340 -15.910 1.00 83.56 95 GLU A O 1
ATOM 720 N N . GLY A 1 96 ? 7.510 7.146 -17.004 1.00 85.44 96 GLY A N 1
ATOM 721 C CA . GLY A 1 96 ? 7.510 5.681 -17.025 1.00 85.44 96 GLY A CA 1
ATOM 722 C C . GLY A 1 96 ? 7.606 5.077 -15.623 1.00 85.44 96 GLY A C 1
ATOM 723 O O . GLY A 1 96 ? 6.904 4.120 -15.307 1.00 85.44 96 GLY A O 1
ATOM 724 N N . MET A 1 97 ? 8.410 5.680 -14.744 1.00 84.12 97 MET A N 1
ATOM 725 C CA . MET A 1 97 ? 8.520 5.269 -13.344 1.00 84.12 97 MET A CA 1
ATOM 726 C C . MET A 1 97 ? 7.193 5.440 -12.598 1.00 84.12 97 MET A C 1
ATOM 728 O O . MET A 1 97 ? 6.757 4.519 -11.911 1.00 84.12 97 MET A O 1
ATOM 732 N N . MET A 1 98 ? 6.526 6.585 -12.769 1.00 82.69 98 MET A N 1
ATOM 733 C CA . MET A 1 98 ? 5.223 6.850 -12.153 1.00 82.69 98 MET A CA 1
ATOM 734 C C . MET A 1 98 ? 4.136 5.902 -12.669 1.00 82.69 98 MET A C 1
ATOM 736 O O . MET A 1 98 ? 3.342 5.413 -11.870 1.00 82.69 98 MET A O 1
ATOM 740 N N . ALA A 1 99 ? 4.130 5.587 -13.966 1.00 86.56 99 ALA A N 1
ATOM 741 C CA . ALA A 1 99 ? 3.187 4.633 -14.551 1.00 86.56 99 ALA A CA 1
ATOM 742 C C . ALA A 1 99 ? 3.396 3.198 -14.033 1.00 86.56 99 ALA A C 1
ATOM 744 O O . ALA A 1 99 ? 2.435 2.475 -13.779 1.00 86.56 99 ALA A O 1
ATOM 745 N N . ILE A 1 100 ? 4.649 2.774 -13.843 1.00 85.06 100 ILE A N 1
ATOM 746 C CA . ILE A 1 100 ? 4.954 1.462 -13.254 1.00 85.06 100 ILE A CA 1
ATOM 747 C C . ILE A 1 100 ? 4.522 1.426 -11.784 1.00 85.06 100 ILE A C 1
ATOM 749 O O . ILE A 1 100 ? 3.936 0.441 -11.341 1.00 85.06 100 ILE A O 1
ATOM 753 N N . LEU A 1 101 ? 4.776 2.497 -11.026 1.00 86.75 101 LEU A N 1
ATOM 754 C CA . LEU A 1 101 ? 4.350 2.592 -9.630 1.00 86.75 101 LEU A CA 1
ATOM 755 C C . LEU A 1 101 ? 2.825 2.541 -9.495 1.00 86.75 101 LEU A C 1
ATOM 757 O O . LEU A 1 101 ? 2.340 1.825 -8.622 1.00 86.75 101 LEU A O 1
ATOM 761 N N . SER A 1 102 ? 2.082 3.237 -10.359 1.00 84.88 102 SER A N 1
ATOM 762 C CA . SER A 1 102 ? 0.617 3.220 -10.326 1.00 84.88 102 SER A CA 1
ATOM 763 C C . SER A 1 102 ? 0.036 1.865 -10.734 1.00 84.88 102 SER A C 1
ATOM 765 O O . SER A 1 102 ? -0.883 1.391 -10.076 1.00 84.88 102 SER A O 1
ATOM 767 N N . MET A 1 103 ? 0.601 1.192 -11.744 1.00 82.38 103 MET A N 1
ATOM 768 C CA . MET A 1 103 ? 0.194 -0.175 -12.104 1.00 82.38 103 MET A CA 1
ATOM 769 C C . MET A 1 103 ? 0.433 -1.161 -10.954 1.00 82.38 103 MET A C 1
ATOM 771 O O . MET A 1 103 ? -0.463 -1.916 -10.589 1.00 82.38 103 MET A O 1
ATOM 775 N N . VAL A 1 104 ? 1.607 -1.110 -10.317 1.00 86.62 104 VAL A N 1
ATOM 776 C CA . VAL A 1 104 ? 1.938 -1.988 -9.181 1.00 86.62 104 VAL A CA 1
ATOM 777 C C . VAL A 1 104 ? 1.081 -1.681 -7.950 1.00 86.62 104 VAL A C 1
ATOM 779 O O . VAL A 1 104 ? 0.777 -2.589 -7.176 1.00 86.62 104 VAL A O 1
ATOM 782 N N . GLN A 1 105 ? 0.713 -0.416 -7.737 1.00 81.81 105 GLN A N 1
ATOM 783 C CA . GLN A 1 105 ? -0.226 -0.027 -6.685 1.00 81.81 105 GLN A CA 1
ATOM 784 C C . GLN A 1 105 ? -1.616 -0.586 -6.975 1.00 81.81 105 GLN A C 1
ATOM 786 O O . GLN A 1 105 ? -2.135 -1.295 -6.124 1.00 81.81 105 GLN A O 1
ATOM 791 N N . ALA A 1 106 ? -2.148 -0.400 -8.183 1.00 78.44 106 ALA A N 1
ATOM 792 C CA . ALA A 1 106 ? -3.454 -0.929 -8.572 1.00 78.44 106 ALA A CA 1
ATOM 793 C C . ALA A 1 106 ? -3.536 -2.466 -8.457 1.00 78.44 106 ALA A C 1
ATOM 795 O O . ALA A 1 106 ? -4.532 -3.000 -7.977 1.00 78.44 106 ALA A O 1
ATOM 796 N N . GLU A 1 107 ? -2.475 -3.194 -8.826 1.00 79.44 107 GLU A N 1
ATOM 797 C CA . GLU A 1 107 ? -2.409 -4.655 -8.658 1.00 79.44 107 GLU A CA 1
ATOM 798 C C . GLU A 1 107 ? -2.412 -5.088 -7.182 1.00 79.44 107 GLU A C 1
ATOM 800 O O . GLU A 1 107 ? -2.969 -6.130 -6.838 1.00 79.44 107 GLU A O 1
ATOM 805 N N . LYS A 1 108 ? -1.786 -4.303 -6.296 1.00 78.75 108 LYS A N 1
ATOM 806 C CA . LYS A 1 108 ? -1.627 -4.630 -4.867 1.00 78.75 108 LYS A CA 1
ATOM 807 C C . LYS A 1 108 ? -2.680 -3.996 -3.964 1.00 78.75 108 LYS A C 1
ATOM 809 O O . LYS A 1 108 ? -2.772 -4.377 -2.796 1.00 78.75 108 LYS A O 1
ATOM 814 N N . GLU A 1 109 ? -3.450 -3.038 -4.464 1.00 67.31 109 GLU A N 1
ATOM 815 C CA . GLU A 1 109 ? -4.494 -2.345 -3.714 1.00 67.31 109 GLU A CA 1
ATOM 816 C C . GLU A 1 109 ? -5.560 -3.329 -3.232 1.00 67.31 109 GLU A C 1
ATOM 818 O O . GLU A 1 109 ? -5.885 -3.282 -2.054 1.00 67.31 109 GLU A O 1
ATOM 823 N N . GLY A 1 110 ? -5.964 -4.333 -4.018 1.00 65.06 110 GLY A N 1
ATOM 824 C CA . GLY A 1 110 ? -6.894 -5.374 -3.541 1.00 65.06 110 GLY A CA 1
ATOM 825 C C . GLY A 1 110 ? -6.381 -6.166 -2.321 1.00 65.06 110 GLY A C 1
ATOM 826 O O . GLY A 1 110 ? -7.125 -6.446 -1.376 1.00 65.06 110 GLY A O 1
ATOM 827 N N . ASP A 1 111 ? -5.078 -6.461 -2.272 1.00 68.62 111 ASP A N 1
ATOM 828 C CA . ASP A 1 111 ? -4.451 -7.152 -1.138 1.00 68.62 111 ASP A CA 1
ATOM 829 C C . ASP A 1 111 ? -4.268 -6.234 0.079 1.00 68.62 111 ASP A C 1
ATOM 831 O O . ASP A 1 111 ? -4.409 -6.670 1.228 1.00 68.62 111 ASP A O 1
ATOM 835 N N . LEU A 1 112 ? -3.935 -4.961 -0.140 1.00 60.50 112 LEU A N 1
ATOM 836 C CA . LEU A 1 112 ? -3.764 -3.971 0.926 1.00 60.50 112 LEU A CA 1
ATOM 837 C C . LEU A 1 112 ? -5.103 -3.513 1.506 1.00 60.50 112 LEU A C 1
ATOM 839 O O . LEU A 1 112 ? -5.214 -3.374 2.726 1.00 60.50 112 LEU A O 1
ATOM 843 N N . GLU A 1 113 ? -6.129 -3.363 0.676 1.00 61.53 113 GLU A N 1
ATOM 844 C CA . GLU A 1 113 ? -7.511 -3.130 1.087 1.00 61.53 113 GLU A CA 1
ATOM 845 C C . GLU A 1 113 ? -7.994 -4.266 1.980 1.00 61.53 113 GLU A C 1
ATOM 847 O O . GLU A 1 113 ? -8.507 -4.002 3.067 1.00 61.53 113 GLU A O 1
ATOM 852 N N . SER A 1 114 ? -7.728 -5.527 1.616 1.00 71.44 114 SER A N 1
ATOM 853 C CA . SER A 1 114 ? -8.090 -6.668 2.465 1.00 71.44 114 SER A CA 1
ATOM 854 C C . SER A 1 114 ? -7.429 -6.602 3.853 1.00 71.44 114 SER A C 1
ATOM 856 O O . SER A 1 114 ? -8.049 -6.954 4.859 1.00 71.44 114 SER A O 1
ATOM 858 N N . LYS A 1 115 ? -6.199 -6.075 3.951 1.00 77.56 115 LYS A N 1
ATOM 859 C CA . LYS A 1 115 ? -5.477 -5.897 5.224 1.00 77.56 115 LYS A CA 1
ATOM 860 C C . LYS A 1 115 ? -5.981 -4.697 6.023 1.00 77.56 115 LYS A C 1
ATOM 862 O O . LYS A 1 115 ? -6.159 -4.829 7.233 1.00 77.56 115 LYS A O 1
ATOM 867 N N . MET A 1 116 ? -6.244 -3.561 5.378 1.00 75.38 116 MET A N 1
ATOM 868 C CA . MET A 1 116 ? -6.798 -2.365 6.026 1.00 75.38 116 MET A CA 1
ATOM 869 C C . MET A 1 116 ? -8.227 -2.607 6.520 1.00 75.38 116 MET A C 1
ATOM 871 O O . MET A 1 116 ? -8.553 -2.269 7.657 1.00 75.38 116 MET A O 1
ATOM 875 N N . MET A 1 117 ? -9.057 -3.270 5.716 1.00 73.62 117 MET A N 1
ATOM 876 C CA . MET A 1 117 ? -10.417 -3.665 6.090 1.00 73.62 117 MET A CA 1
ATOM 877 C C . MET A 1 117 ? -10.408 -4.694 7.217 1.00 73.62 117 MET A C 1
ATOM 879 O O . MET A 1 117 ? -11.153 -4.554 8.183 1.00 73.62 117 MET A O 1
ATOM 883 N N . LYS A 1 118 ? -9.511 -5.687 7.167 1.00 79.94 118 LYS A N 1
ATOM 884 C CA . LYS A 1 118 ? -9.342 -6.646 8.266 1.00 79.94 118 LYS A CA 1
ATOM 885 C C . LYS A 1 118 ? -8.850 -5.975 9.550 1.00 79.94 118 LYS A C 1
ATOM 887 O O . LYS A 1 118 ? -9.293 -6.357 10.629 1.00 79.94 118 LYS A O 1
ATOM 892 N N . ALA A 1 119 ? -7.965 -4.982 9.459 1.00 85.88 119 ALA A N 1
ATOM 893 C CA . ALA A 1 119 ? -7.517 -4.211 10.618 1.00 85.88 119 ALA A CA 1
ATOM 894 C C . ALA A 1 119 ? -8.676 -3.430 11.258 1.00 85.88 119 ALA A C 1
ATOM 896 O O . ALA A 1 119 ? -8.859 -3.541 12.470 1.00 85.88 119 ALA A O 1
ATOM 897 N N . ARG A 1 120 ? -9.498 -2.748 10.448 1.00 83.56 120 ARG A N 1
ATOM 898 C CA . ARG A 1 120 ? -10.714 -2.047 10.900 1.00 83.56 120 ARG A CA 1
ATOM 899 C C . ARG A 1 120 ? -11.734 -3.001 11.514 1.00 83.56 120 ARG A C 1
ATOM 901 O O . ARG A 1 120 ? -12.182 -2.775 12.627 1.00 83.56 120 ARG A O 1
ATOM 908 N N . HIS A 1 121 ? -12.003 -4.136 10.874 1.00 72.25 121 HIS A N 1
ATOM 909 C CA . HIS A 1 121 ? -12.913 -5.149 11.413 1.00 72.25 121 HIS A CA 1
ATOM 910 C C . HIS A 1 121 ? -12.430 -5.713 12.761 1.00 72.25 121 HIS A C 1
ATOM 912 O O . HIS A 1 121 ? -13.210 -5.917 13.690 1.00 72.25 121 HIS A O 1
ATOM 918 N N . MET A 1 122 ? -11.120 -5.931 12.911 1.00 86.19 122 MET A N 1
ATOM 919 C CA . MET A 1 122 ? -10.541 -6.357 14.187 1.00 86.19 122 MET A CA 1
ATOM 920 C C . MET A 1 122 ? -10.573 -5.251 15.250 1.00 86.19 122 MET A C 1
ATOM 922 O O . MET A 1 122 ? -10.627 -5.568 16.437 1.00 86.19 122 MET A O 1
ATOM 926 N N . GLU A 1 123 ? -10.519 -3.978 14.863 1.00 85.94 123 GLU A N 1
ATOM 927 C CA . GLU A 1 123 ? -10.715 -2.832 15.756 1.00 85.94 123 GLU A CA 1
ATOM 928 C C . GLU A 1 123 ? -12.175 -2.723 16.209 1.00 85.94 123 GLU A C 1
ATOM 930 O O . GLU A 1 123 ? -12.427 -2.722 17.411 1.00 85.94 123 GLU A O 1
ATOM 935 N N . GLU A 1 124 ? -13.131 -2.813 15.287 1.00 82.50 124 GLU A N 1
ATOM 936 C CA . GLU A 1 124 ? -14.571 -2.848 15.574 1.00 82.50 124 GLU A CA 1
ATOM 937 C C . GLU A 1 124 ? -14.940 -4.005 16.518 1.00 82.50 124 GLU A C 1
ATOM 939 O O . GLU A 1 124 ? -15.647 -3.808 17.507 1.00 82.50 124 GLU A O 1
ATOM 944 N N . ILE A 1 125 ? -14.402 -5.213 16.293 1.00 86.19 125 ILE A N 1
ATOM 945 C CA . ILE A 1 125 ? -14.612 -6.359 17.199 1.00 86.19 125 ILE A CA 1
ATOM 946 C C . ILE A 1 125 ? -14.039 -6.074 18.594 1.00 86.19 125 ILE A C 1
ATOM 948 O O . ILE A 1 125 ? -14.639 -6.454 19.605 1.00 86.19 125 ILE A O 1
ATOM 952 N N . ARG A 1 126 ? -12.865 -5.437 18.680 1.00 91.62 126 ARG A N 1
ATOM 953 C CA . ARG A 1 126 ? -12.250 -5.085 19.970 1.00 91.62 126 ARG A CA 1
ATOM 954 C C . ARG A 1 126 ? -13.075 -4.029 20.701 1.00 91.62 126 ARG A C 1
ATOM 956 O O . ARG A 1 126 ? -13.256 -4.156 21.912 1.00 91.62 126 ARG A O 1
ATOM 963 N N . GLU A 1 127 ? -13.587 -3.028 19.995 1.00 90.06 127 GLU A N 1
ATOM 964 C CA . GLU A 1 127 ? -14.456 -1.995 20.561 1.00 90.06 127 GLU A CA 1
ATOM 965 C C . GLU A 1 127 ? -15.789 -2.573 21.034 1.00 90.06 127 GLU A C 1
ATOM 967 O O . GLU A 1 127 ? -16.181 -2.328 22.176 1.00 90.06 127 GLU A O 1
ATOM 972 N N . ALA A 1 128 ? -16.430 -3.424 20.231 1.00 89.06 128 ALA A N 1
ATOM 973 C CA . ALA A 1 128 ? -17.665 -4.107 20.607 1.00 89.06 128 ALA A CA 1
ATOM 974 C C . ALA A 1 128 ? -17.481 -4.961 21.873 1.00 89.06 128 ALA A C 1
ATOM 976 O O . ALA A 1 128 ? -18.269 -4.857 22.815 1.00 89.06 128 ALA A O 1
ATOM 977 N N . LYS A 1 129 ? -16.393 -5.741 21.954 1.00 89.75 129 LYS A N 1
ATOM 978 C CA . LYS A 1 129 ? -16.067 -6.535 23.152 1.00 89.75 129 LYS A CA 1
ATOM 979 C C . LYS A 1 129 ? -15.788 -5.666 24.376 1.00 89.75 129 LYS A C 1
ATOM 981 O O . LYS A 1 129 ? -16.184 -6.025 25.484 1.00 89.75 129 LYS A O 1
ATOM 986 N N . ARG A 1 130 ? -15.124 -4.519 24.200 1.00 93.19 130 ARG A N 1
ATOM 987 C CA . ARG A 1 130 ? -14.876 -3.570 25.294 1.00 93.19 130 ARG A CA 1
ATOM 988 C C . ARG A 1 130 ? -16.189 -2.976 25.810 1.00 93.19 130 ARG A C 1
ATOM 990 O O . ARG A 1 130 ? -16.382 -2.919 27.021 1.00 93.19 130 ARG A O 1
ATOM 997 N N . GLN A 1 131 ? -17.100 -2.597 24.917 1.00 91.88 131 GLN A N 1
ATOM 998 C CA . GLN A 1 131 ? -18.417 -2.074 25.289 1.00 91.88 131 GLN A CA 1
ATOM 999 C C . GLN A 1 131 ? -19.294 -3.137 25.968 1.00 91.88 131 GLN A C 1
ATOM 1001 O O . GLN A 1 131 ? -19.958 -2.837 26.959 1.00 91.88 131 GLN A O 1
ATOM 1006 N N . GLU A 1 132 ? -19.285 -4.386 25.493 1.00 88.31 132 GLU A N 1
ATOM 1007 C CA . GLU A 1 132 ? -20.001 -5.491 26.146 1.00 88.31 132 GLU A CA 1
ATOM 1008 C C . GLU A 1 132 ? -19.463 -5.747 27.563 1.00 88.31 132 GLU A C 1
ATOM 1010 O O . GLU A 1 132 ? -20.240 -5.872 28.513 1.00 88.31 132 GLU A O 1
ATOM 1015 N N . ALA A 1 133 ? -18.136 -5.765 27.725 1.00 91.44 133 ALA A N 1
ATOM 1016 C CA . ALA A 1 133 ? -17.495 -5.922 29.027 1.00 91.44 133 ALA A CA 1
ATOM 1017 C C . ALA A 1 133 ? -17.869 -4.781 29.986 1.00 91.44 133 ALA A C 1
ATOM 1019 O O . ALA A 1 133 ? -18.270 -5.056 31.117 1.00 91.44 133 ALA A O 1
ATOM 1020 N N . GLN A 1 134 ? -17.839 -3.527 29.520 1.00 92.25 134 GLN A N 1
ATOM 1021 C CA . GLN A 1 134 ? -18.276 -2.365 30.303 1.00 92.25 134 GLN A CA 1
ATOM 1022 C C . GLN A 1 134 ? -19.747 -2.480 30.715 1.00 92.25 134 GLN A C 1
ATOM 1024 O O . GLN A 1 134 ? -20.058 -2.381 31.899 1.00 92.25 134 GLN A O 1
ATOM 1029 N N . ARG A 1 135 ? -20.649 -2.820 29.785 1.00 94.06 135 ARG A N 1
ATOM 1030 C CA . ARG A 1 135 ? -22.069 -3.056 30.107 1.00 94.06 135 ARG A CA 1
ATOM 1031 C C . ARG A 1 135 ? -22.234 -4.159 31.151 1.00 94.06 135 ARG A C 1
ATOM 1033 O O . ARG A 1 135 ? -23.053 -4.035 32.060 1.00 94.06 135 ARG A O 1
ATOM 1040 N N . ARG A 1 136 ? -21.454 -5.240 31.058 1.00 92.81 136 ARG A N 1
ATOM 1041 C CA . ARG A 1 136 ? -21.494 -6.342 32.028 1.00 92.81 136 ARG A CA 1
ATOM 1042 C C . ARG A 1 136 ? -20.980 -5.916 33.401 1.00 92.81 136 ARG A C 1
ATOM 1044 O O . ARG A 1 136 ? -21.541 -6.345 34.410 1.00 92.81 136 ARG A O 1
ATOM 1051 N N . GLU A 1 137 ? -19.936 -5.098 33.459 1.00 93.50 137 GLU A N 1
ATOM 1052 C CA . GLU A 1 137 ? -19.432 -4.514 34.703 1.00 93.50 137 GLU A CA 1
ATOM 1053 C C . GLU A 1 137 ? -20.437 -3.548 35.324 1.00 93.50 137 GLU A C 1
ATOM 1055 O O . GLU A 1 137 ? -20.701 -3.647 36.520 1.00 93.50 137 GLU A O 1
ATOM 1060 N N . ASP A 1 138 ? -21.060 -2.685 34.529 1.00 93.75 138 ASP A N 1
ATOM 1061 C CA . ASP A 1 138 ? -22.065 -1.737 35.007 1.00 93.75 138 ASP A CA 1
ATOM 1062 C C . ASP A 1 138 ? -23.296 -2.459 35.551 1.00 93.75 138 ASP A C 1
ATOM 1064 O O . ASP A 1 138 ? -23.800 -2.111 36.615 1.00 93.75 138 ASP A O 1
ATOM 1068 N N . MET A 1 139 ? -23.739 -3.533 34.892 1.00 92.69 139 MET A N 1
ATOM 1069 C CA . MET A 1 139 ? -24.819 -4.378 35.409 1.00 92.69 139 MET A CA 1
ATOM 1070 C C . MET A 1 139 ? -24.442 -5.051 36.734 1.00 92.69 139 MET A C 1
ATOM 1072 O O . MET A 1 139 ? -25.283 -5.164 37.625 1.00 92.69 139 MET A O 1
ATOM 1076 N N . LYS A 1 140 ? -23.187 -5.489 36.902 1.00 94.81 140 LYS A N 1
ATOM 1077 C CA . LYS A 1 140 ? -22.707 -6.037 38.184 1.00 94.81 140 LYS A CA 1
ATOM 1078 C C . LYS A 1 140 ? -22.645 -4.961 39.269 1.00 94.81 140 LYS A C 1
ATOM 1080 O O . LYS A 1 140 ? -23.067 -5.225 40.391 1.00 94.81 140 LYS A O 1
ATOM 1085 N N . LYS A 1 141 ? -22.153 -3.763 38.939 1.00 95.81 141 LYS A N 1
ATOM 1086 C CA . LYS A 1 141 ? -22.083 -2.619 39.859 1.00 95.81 141 LYS A CA 1
ATOM 1087 C C . LYS A 1 141 ? -23.478 -2.194 40.313 1.00 95.81 141 LYS A C 1
ATOM 1089 O O . LYS A 1 141 ? -23.697 -2.111 41.513 1.00 95.81 141 LYS A O 1
ATOM 1094 N N . LYS A 1 142 ? -24.433 -2.047 39.388 1.00 94.81 142 LYS A N 1
ATOM 1095 C CA . LYS A 1 142 ? -25.839 -1.726 39.700 1.00 94.81 142 LYS A CA 1
ATOM 1096 C C . LYS A 1 142 ? -26.454 -2.733 40.670 1.00 94.81 142 LYS A C 1
ATOM 1098 O O . LYS A 1 142 ? -26.933 -2.337 41.724 1.00 94.81 142 LYS A O 1
ATOM 1103 N N . LYS A 1 143 ? -26.327 -4.036 40.385 1.00 95.69 143 LYS A N 1
ATOM 1104 C CA . LYS A 1 143 ? -26.801 -5.099 41.292 1.00 95.69 143 LYS A CA 1
ATOM 1105 C C . LYS A 1 143 ? -26.159 -5.013 42.678 1.00 95.69 143 LYS A C 1
ATOM 1107 O O . LYS A 1 143 ? -26.819 -5.230 43.688 1.00 95.69 143 LYS A O 1
ATOM 1112 N N . PHE A 1 144 ? -24.865 -4.705 42.742 1.00 95.31 144 PHE A N 1
ATOM 1113 C CA . PHE A 1 144 ? -24.167 -4.556 44.017 1.00 95.31 144 PHE A CA 1
ATOM 1114 C C . PHE A 1 144 ? -24.639 -3.321 44.800 1.00 95.31 144 PHE A C 1
ATOM 1116 O O . PHE A 1 144 ? -24.805 -3.391 46.019 1.00 95.31 144 PHE A O 1
ATOM 1123 N N . GLU A 1 145 ? -24.876 -2.200 44.121 1.00 94.56 145 GLU A N 1
ATOM 1124 C CA . GLU A 1 145 ? -25.399 -0.977 44.736 1.00 94.56 145 GLU A CA 1
ATOM 1125 C C . GLU A 1 145 ? -26.837 -1.136 45.231 1.00 94.56 145 GLU A C 1
ATOM 1127 O O . GLU A 1 145 ? -27.144 -0.670 46.329 1.00 94.56 145 GLU A O 1
ATOM 1132 N N . GLU A 1 146 ? -27.686 -1.844 44.485 1.00 94.50 146 GLU A N 1
ATOM 1133 C CA . GLU A 1 146 ? -29.046 -2.205 44.900 1.00 94.50 146 GLU A CA 1
ATOM 1134 C C . GLU A 1 146 ? -29.023 -3.013 46.204 1.00 94.50 146 GLU A C 1
ATOM 1136 O O . GLU A 1 146 ? -29.586 -2.569 47.207 1.00 94.50 146 GLU A O 1
ATOM 1141 N N . VAL A 1 147 ? -28.263 -4.115 46.248 1.00 95.56 147 VAL A N 1
ATOM 1142 C CA . VAL A 1 147 ? -28.121 -4.956 47.454 1.00 95.56 147 VAL A CA 1
ATOM 1143 C C . VAL A 1 147 ? -27.542 -4.159 48.627 1.00 95.56 147 VAL A C 1
ATOM 1145 O O . VAL A 1 147 ? -28.020 -4.250 49.760 1.00 95.56 147 VAL A O 1
ATOM 1148 N N . LYS A 1 148 ? -26.524 -3.324 48.387 1.00 96.12 148 LYS A N 1
ATOM 1149 C CA . LYS A 1 148 ? -25.951 -2.458 49.430 1.00 96.12 148 LYS A CA 1
ATOM 1150 C C . LYS A 1 148 ? -26.978 -1.447 49.947 1.00 96.12 148 LYS A C 1
ATOM 1152 O O . LYS A 1 148 ? -27.000 -1.148 51.145 1.00 96.12 148 LYS A O 1
ATOM 1157 N N . GLY A 1 149 ? -27.820 -0.922 49.060 1.00 93.50 149 GLY A N 1
ATOM 1158 C CA . GLY A 1 149 ? -28.940 -0.049 49.383 1.00 93.50 149 GLY A CA 1
ATOM 1159 C C . GLY A 1 149 ? -29.974 -0.746 50.261 1.00 93.50 149 GLY A C 1
ATOM 1160 O O . GLY A 1 149 ? -30.343 -0.194 51.297 1.00 93.50 149 GLY A O 1
ATOM 1161 N N . GLU A 1 150 ? -30.385 -1.960 49.902 1.00 92.69 150 GLU A N 1
ATOM 1162 C CA . GLU A 1 150 ? -31.319 -2.791 50.673 1.00 92.69 150 GLU A CA 1
ATOM 1163 C C . GLU A 1 150 ? -30.785 -3.101 52.073 1.00 92.69 150 GLU A C 1
ATOM 1165 O O . GLU A 1 150 ? -31.473 -2.851 53.062 1.00 92.69 150 GLU A O 1
ATOM 1170 N N . VAL A 1 151 ? -29.524 -3.530 52.191 1.00 93.56 151 VAL A N 1
ATOM 1171 C CA . VAL A 1 151 ? -28.887 -3.794 53.493 1.00 93.56 151 VAL A CA 1
ATOM 1172 C C . VAL A 1 151 ? -28.838 -2.524 54.347 1.00 93.56 151 VAL A C 1
ATOM 1174 O O . VAL A 1 151 ? -29.159 -2.550 55.538 1.00 93.56 151 VAL A O 1
ATOM 1177 N N . LYS A 1 152 ? -28.479 -1.378 53.752 1.00 93.94 152 LYS A N 1
ATOM 1178 C CA . LYS A 1 152 ? -28.430 -0.092 54.465 1.00 93.94 152 LYS A CA 1
ATOM 1179 C C . LYS A 1 152 ? -29.824 0.388 54.882 1.00 93.94 152 LYS A C 1
ATOM 1181 O O . LYS A 1 152 ? -29.948 0.962 55.964 1.00 93.94 152 LYS A O 1
ATOM 1186 N N . LYS A 1 153 ? -30.853 0.173 54.057 1.00 92.75 153 LYS A N 1
ATOM 1187 C CA . LYS A 1 153 ? -32.257 0.466 54.392 1.00 92.75 153 LYS A CA 1
ATOM 1188 C C . LYS A 1 153 ? -32.740 -0.435 55.528 1.00 92.75 153 LYS A C 1
ATOM 1190 O O . LYS A 1 153 ? -33.166 0.098 56.546 1.00 92.75 153 LYS A O 1
ATOM 1195 N N . GLY A 1 154 ? -32.529 -1.749 55.443 1.00 90.94 154 GLY A N 1
ATOM 1196 C CA . GLY A 1 154 ? -32.896 -2.698 56.501 1.00 90.94 154 GLY A CA 1
ATOM 1197 C C . GLY A 1 154 ? -32.207 -2.409 57.841 1.00 90.94 154 GLY A C 1
ATOM 1198 O O . GLY A 1 154 ? -32.840 -2.457 58.895 1.00 90.94 154 GLY A O 1
ATOM 1199 N N . LEU A 1 155 ? -30.928 -2.013 57.828 1.00 88.62 155 LEU A N 1
ATOM 1200 C CA . LEU A 1 155 ? -30.219 -1.556 59.034 1.00 88.62 155 LEU A CA 1
ATOM 1201 C C . LEU A 1 155 ? -30.828 -0.277 59.625 1.00 88.62 155 LEU A C 1
ATOM 1203 O O . LEU A 1 155 ? -30.945 -0.160 60.847 1.00 88.62 155 LEU A O 1
ATOM 1207 N N . LYS A 1 156 ? -31.211 0.687 58.778 1.00 88.81 156 LYS A N 1
ATOM 1208 C CA . LYS A 1 156 ? -31.869 1.926 59.219 1.00 88.81 156 LYS A CA 1
ATOM 1209 C C . LYS A 1 156 ? -33.257 1.652 59.792 1.00 88.81 156 LYS A C 1
ATOM 1211 O O . LYS A 1 156 ? -33.545 2.161 60.869 1.00 88.81 156 LYS A O 1
ATOM 1216 N N . GLU A 1 157 ? -34.061 0.825 59.133 1.00 87.31 157 GLU A N 1
ATOM 1217 C CA . GLU A 1 157 ? -35.389 0.421 59.605 1.00 87.31 157 GLU A CA 1
ATOM 1218 C C . GLU A 1 157 ? -35.298 -0.326 60.936 1.00 87.31 157 GLU A C 1
ATOM 1220 O O . GLU A 1 157 ? -35.995 0.025 61.883 1.00 87.31 157 GLU A O 1
ATOM 1225 N N . LYS A 1 158 ? -34.366 -1.280 61.076 1.00 86.12 158 LYS A N 1
ATOM 1226 C CA . LYS A 1 158 ? -34.131 -1.981 62.349 1.00 86.12 158 LYS A CA 1
ATOM 1227 C C . LYS A 1 158 ? -33.693 -1.023 63.460 1.00 86.12 158 LYS A C 1
ATOM 1229 O O . LYS A 1 158 ? -34.119 -1.172 64.603 1.00 86.12 158 LYS A O 1
ATOM 1234 N N . LYS A 1 159 ? -32.856 -0.031 63.140 1.00 85.50 159 LYS A N 1
ATOM 1235 C CA . LYS A 1 159 ? -32.434 1.007 64.093 1.00 85.50 159 LYS A CA 1
ATOM 1236 C C . LYS A 1 159 ? -33.578 1.955 64.465 1.00 85.50 159 LYS A C 1
ATOM 1238 O O . LYS A 1 159 ? -33.618 2.396 65.606 1.00 85.50 159 LYS A O 1
ATOM 1243 N N . GLN A 1 160 ? -34.474 2.278 63.533 1.00 81.69 160 GLN A N 1
ATOM 1244 C CA . GLN A 1 160 ? -35.664 3.083 63.813 1.00 81.69 160 GLN A CA 1
ATOM 1245 C C . GLN A 1 160 ? -36.665 2.313 64.670 1.00 81.69 160 GLN A C 1
ATOM 1247 O O . GLN A 1 160 ? -37.061 2.846 65.697 1.00 81.69 160 GLN A O 1
ATOM 1252 N N . ARG A 1 161 ? -36.959 1.046 64.344 1.00 77.88 161 ARG A N 1
ATOM 1253 C CA . ARG A 1 161 ? -37.813 0.177 65.172 1.00 77.88 161 ARG A CA 1
ATOM 1254 C C . ARG A 1 161 ? -37.288 0.054 66.602 1.00 77.88 161 ARG A C 1
ATOM 1256 O O . ARG A 1 161 ? -38.032 0.286 67.532 1.00 77.88 161 ARG A O 1
ATOM 1263 N N . ARG A 1 162 ? -35.980 -0.163 66.792 1.00 74.25 162 ARG A N 1
ATOM 1264 C CA . ARG A 1 162 ? -35.348 -0.177 68.132 1.00 74.25 162 ARG A CA 1
ATOM 1265 C C . ARG A 1 162 ? -35.382 1.159 68.888 1.00 74.25 162 ARG A C 1
ATOM 1267 O O . ARG A 1 162 ? -35.038 1.188 70.060 1.00 74.25 162 ARG A O 1
ATOM 1274 N N . ARG A 1 163 ? -35.66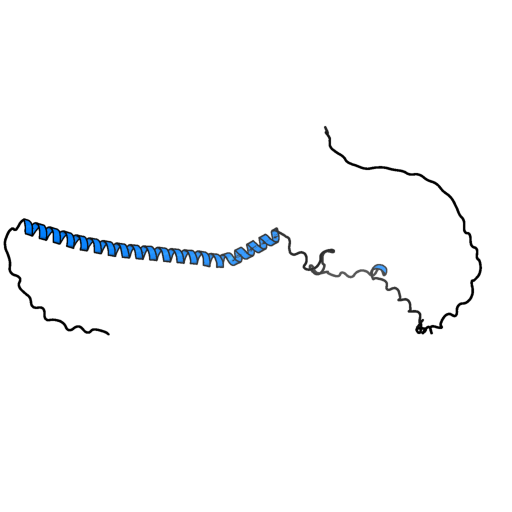1 2.275 68.210 1.00 69.75 163 ARG A N 1
ATOM 1275 C CA . ARG A 1 163 ? -35.794 3.599 68.840 1.00 69.75 163 ARG A CA 1
ATOM 1276 C C . ARG A 1 163 ? -37.249 3.951 69.139 1.00 69.75 163 ARG A C 1
ATOM 1278 O O . ARG A 1 163 ? -37.472 4.798 69.991 1.00 69.75 163 ARG A O 1
ATOM 1285 N N . THR A 1 164 ? -38.197 3.356 68.417 1.00 63.97 164 THR A N 1
ATOM 1286 C CA . THR A 1 164 ? -39.639 3.566 68.603 1.00 63.97 164 THR A CA 1
ATOM 1287 C C . THR A 1 164 ? -40.257 2.527 69.537 1.00 63.97 164 THR A C 1
ATOM 1289 O O . THR A 1 164 ? -41.109 2.892 70.334 1.00 63.97 164 THR A O 1
ATOM 1292 N N . ASP A 1 165 ? -39.789 1.277 69.492 1.00 54.34 165 ASP A N 1
ATOM 1293 C CA . ASP A 1 165 ? -40.052 0.241 70.495 1.00 54.34 165 ASP A CA 1
ATOM 1294 C C . ASP A 1 165 ? -38.930 0.290 71.537 1.00 54.34 165 ASP A C 1
ATOM 1296 O O . ASP A 1 165 ? -37.874 -0.332 71.383 1.00 54.34 165 ASP A O 1
ATOM 1300 N N . GLY A 1 166 ? -39.120 1.106 72.569 1.00 55.66 166 GLY A N 1
ATOM 1301 C CA . GLY A 1 166 ? -38.378 0.931 73.809 1.00 55.66 166 GLY A CA 1
ATOM 1302 C C . GLY A 1 166 ? -38.834 -0.359 74.492 1.00 55.66 166 GLY A C 1
ATOM 1303 O O . GLY A 1 166 ? -40.029 -0.588 74.610 1.00 55.66 166 GLY A O 1
ATOM 1304 N N . ASP A 1 167 ? -37.863 -1.152 74.946 1.00 50.19 167 ASP A N 1
ATOM 1305 C CA . ASP A 1 167 ? -38.016 -2.154 76.006 1.00 50.19 167 ASP A CA 1
ATOM 1306 C C . ASP A 1 167 ? -38.979 -3.330 75.748 1.00 50.19 167 ASP A C 1
ATOM 1308 O O . ASP A 1 167 ? -40.073 -3.368 76.285 1.00 50.19 167 ASP A O 1
ATOM 1312 N N . VAL A 1 168 ? -38.540 -4.345 74.990 1.00 48.22 168 VAL A N 1
ATOM 1313 C CA . VAL A 1 168 ? -38.901 -5.748 75.281 1.00 48.22 168 VAL A CA 1
ATOM 1314 C C . VAL A 1 168 ? -37.729 -6.641 74.861 1.00 48.22 168 VAL A C 1
ATOM 1316 O O . VAL A 1 168 ? -37.481 -6.857 73.670 1.00 48.22 168 VAL A O 1
ATOM 1319 N N . GLU A 1 169 ? -36.975 -7.149 75.837 1.00 52.47 169 GLU A N 1
ATOM 1320 C CA . GLU A 1 169 ? -36.076 -8.284 75.628 1.00 52.47 169 GLU A CA 1
ATOM 1321 C C . GLU A 1 169 ? -36.892 -9.513 75.205 1.00 52.47 169 GLU A C 1
ATOM 1323 O O . GLU A 1 169 ? -37.772 -9.970 75.929 1.00 52.47 169 GLU A O 1
ATOM 1328 N N . ALA A 1 170 ? -36.584 -10.069 74.032 1.00 52.84 170 ALA A N 1
ATOM 1329 C CA . ALA A 1 170 ? -37.050 -11.390 73.626 1.00 52.84 170 ALA A CA 1
ATOM 1330 C C . ALA A 1 170 ? -35.845 -12.351 73.620 1.00 52.84 170 ALA A C 1
ATOM 1332 O O . ALA A 1 170 ? -34.831 -12.030 72.983 1.00 52.84 170 ALA A O 1
ATOM 1333 N N . PRO A 1 171 ? -35.915 -13.499 74.321 1.00 47.53 171 PRO A N 1
ATOM 1334 C CA . PRO A 1 171 ? -34.783 -14.397 74.497 1.00 47.53 171 PRO A CA 1
ATOM 1335 C C . PRO A 1 171 ? -34.439 -15.137 73.201 1.00 47.53 171 PRO A C 1
ATOM 1337 O O . PRO A 1 171 ? -35.302 -15.509 72.406 1.00 47.53 171 PRO A O 1
ATOM 1340 N N . ALA A 1 172 ? -33.139 -15.330 72.994 1.00 47.22 172 ALA A N 1
ATOM 1341 C CA . ALA A 1 172 ? -32.570 -16.035 71.861 1.00 47.22 172 ALA A CA 1
ATOM 1342 C C . ALA A 1 172 ? -32.894 -17.538 71.925 1.00 47.22 172 ALA A C 1
ATOM 1344 O O . ALA A 1 172 ? -32.370 -18.251 72.777 1.00 47.22 172 ALA A O 1
ATOM 1345 N N . GLU A 1 173 ? -33.705 -18.035 70.990 1.00 48.97 173 GLU A N 1
ATOM 1346 C CA . GLU A 1 173 ? -33.788 -19.472 70.724 1.00 48.97 173 GLU A CA 1
ATOM 1347 C C . GLU A 1 173 ? -32.535 -19.932 69.961 1.00 48.97 173 GLU A C 1
ATOM 1349 O O . GLU A 1 173 ? -32.346 -19.660 68.769 1.00 48.97 173 GLU A O 1
ATOM 1354 N N . GLU A 1 174 ? -31.651 -20.632 70.672 1.00 53.91 174 GLU A N 1
ATOM 1355 C CA . GLU A 1 174 ? -30.512 -21.343 70.100 1.00 53.91 174 GLU A CA 1
ATOM 1356 C C . GLU A 1 174 ? -30.977 -22.550 69.275 1.00 53.91 174 GLU A C 1
ATOM 1358 O O . GLU A 1 174 ? -31.197 -23.653 69.776 1.00 53.91 174 GLU A O 1
ATOM 1363 N N . VAL A 1 175 ? -31.074 -22.370 67.959 1.00 54.53 175 VAL A N 1
ATOM 1364 C CA . VAL A 1 175 ? -31.250 -23.491 67.031 1.00 54.53 175 VAL A CA 1
ATOM 1365 C C . VAL A 1 175 ? -29.883 -24.126 66.757 1.00 54.53 175 VAL A C 1
ATOM 1367 O O . VAL A 1 175 ? -29.101 -23.647 65.929 1.00 54.53 175 VAL A O 1
ATOM 1370 N N . SER A 1 176 ? -29.596 -25.222 67.461 1.00 57.97 176 SER A N 1
ATOM 1371 C CA . SER A 1 176 ? -28.384 -26.039 67.320 1.00 57.97 176 SER A CA 1
ATOM 1372 C C . SER A 1 176 ? -28.232 -26.616 65.900 1.00 57.97 176 SER A C 1
ATOM 1374 O O . SER A 1 176 ? -28.859 -27.597 65.495 1.00 57.97 176 SER A O 1
ATOM 1376 N N . LYS A 1 177 ? -27.361 -26.005 65.089 1.00 63.91 177 LYS A N 1
ATOM 1377 C CA . LYS A 1 177 ? -27.024 -26.503 63.746 1.00 63.91 177 LYS A CA 1
ATOM 1378 C C . LYS A 1 177 ? -25.863 -27.493 63.837 1.00 63.91 177 LYS A C 1
ATOM 1380 O O . LYS A 1 177 ? -24.732 -27.111 64.122 1.00 63.91 177 LYS A O 1
ATOM 1385 N N . LYS A 1 178 ? -26.144 -28.772 63.563 1.00 69.69 178 LYS A N 1
ATOM 1386 C CA . LYS A 1 178 ? -25.151 -29.861 63.502 1.00 69.69 178 LYS A CA 1
ATOM 1387 C C . LYS A 1 178 ? -24.011 -29.515 62.529 1.00 69.69 178 LYS A C 1
ATOM 1389 O O . LYS A 1 178 ? -24.255 -29.180 61.368 1.00 69.69 178 LYS A O 1
ATOM 1394 N N . ALA A 1 179 ? -22.771 -29.615 63.008 1.00 74.06 179 ALA A N 1
ATOM 1395 C CA . ALA A 1 179 ? -21.563 -29.315 62.245 1.00 74.06 179 ALA A CA 1
ATOM 1396 C C . ALA A 1 179 ? -21.386 -30.282 61.059 1.00 74.06 179 ALA A C 1
ATOM 1398 O O . ALA A 1 179 ? -21.404 -31.502 61.226 1.00 74.06 179 ALA A O 1
ATOM 1399 N N . LYS A 1 180 ? -21.196 -29.742 59.848 1.00 79.12 180 LYS A N 1
ATOM 1400 C CA . LYS A 1 180 ? -20.862 -30.537 58.656 1.00 79.12 180 LYS A CA 1
ATOM 1401 C C . LYS A 1 180 ? -19.348 -30.730 58.574 1.00 79.12 180 LYS A C 1
ATOM 1403 O O . LYS A 1 180 ? -18.593 -29.769 58.720 1.00 79.12 180 LYS A O 1
ATOM 1408 N N . LYS A 1 181 ? -18.915 -31.970 58.324 1.00 80.06 181 LYS A N 1
ATOM 1409 C CA . LYS A 1 181 ? -17.500 -32.329 58.152 1.00 80.06 181 LYS A CA 1
ATOM 1410 C C . LYS A 1 181 ? -16.910 -31.589 56.946 1.00 80.06 181 LYS A C 1
ATOM 1412 O O . LYS A 1 181 ? -17.518 -31.566 55.878 1.00 80.06 181 LYS A O 1
ATOM 1417 N N . ARG A 1 182 ? -15.733 -30.987 57.129 1.00 77.81 182 ARG A N 1
ATOM 1418 C CA . ARG A 1 182 ? -14.953 -30.321 56.076 1.00 77.81 182 ARG A CA 1
ATOM 1419 C C . ARG A 1 182 ? -13.764 -31.209 55.723 1.00 77.81 182 ARG A C 1
ATOM 1421 O O . ARG A 1 182 ? -13.124 -31.738 56.624 1.00 77.81 182 ARG A O 1
ATOM 1428 N N . VAL A 1 183 ? -13.479 -31.349 54.433 1.00 81.56 183 VAL A N 1
ATOM 1429 C CA . VAL A 1 183 ? -12.245 -31.967 53.934 1.00 81.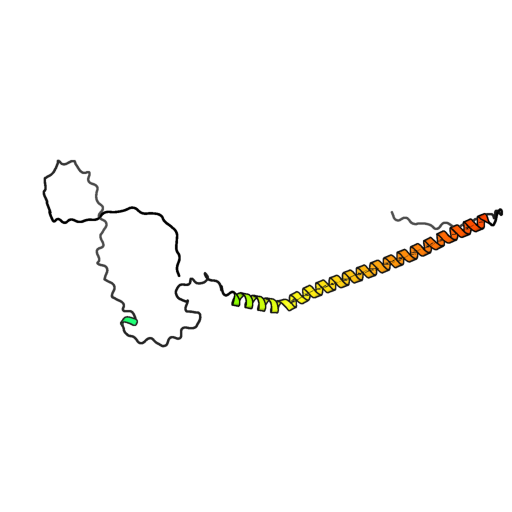56 183 VAL A CA 1
ATOM 1430 C C . VAL A 1 183 ? -11.331 -30.832 53.485 1.00 81.56 183 VAL A C 1
ATOM 1432 O O . VAL A 1 183 ? -11.763 -29.963 52.727 1.00 81.56 183 VAL A O 1
ATOM 1435 N N . SER A 1 184 ? -10.105 -30.797 53.999 1.00 79.06 184 SER A N 1
ATOM 1436 C CA . SER A 1 184 ? -9.050 -29.901 53.527 1.00 79.06 184 SER A CA 1
ATOM 1437 C C . SER A 1 184 ? -8.220 -30.620 52.469 1.00 79.06 184 SER A C 1
ATOM 1439 O O . SER A 1 184 ? -7.781 -31.744 52.702 1.00 79.06 184 SER A O 1
ATOM 1441 N N . PHE A 1 185 ? -7.991 -29.966 51.333 1.00 72.12 185 PHE A N 1
ATOM 1442 C CA . PHE A 1 185 ? -6.944 -30.368 50.399 1.00 72.12 185 PHE A CA 1
ATOM 1443 C C . PHE A 1 185 ? -5.642 -29.726 50.878 1.00 72.12 185 PHE A C 1
ATOM 1445 O O . PHE A 1 185 ? -5.590 -28.502 51.021 1.00 72.12 185 PHE A O 1
ATOM 1452 N N . GLY A 1 186 ? -4.678 -30.575 51.240 1.00 60.09 186 GLY A N 1
ATOM 1453 C CA . GLY A 1 186 ? -3.294 -30.177 51.499 1.00 60.09 186 GLY A CA 1
ATOM 1454 C C . GLY A 1 186 ? -2.544 -29.917 50.205 1.00 60.09 186 GLY A C 1
ATOM 1455 O O . GLY A 1 186 ? -2.969 -30.476 49.166 1.00 60.09 186 GLY A O 1
#

InterPro domains:
  IPR037650 60S ribosomal subunit assembly/export protein Loc1 [PTHR28028] (1-186)
  IPR060655 LOC1, C-terminal [PF28225] (95-154)

pLDDT: mean 71.12, std 17.31, range [34.53, 96.12]

Organism: NCBI:txid40998

Foldseek 3Di:
DDDDDDDDDDDDDDDDDDDDDDDDDDDDDDDDDDDDDDPDDPDPDDPPPPDPDPPDDDDDDPVNVVPDDPPDDDDPPPDDDPPDDPPPDDPPPPVVVVVVVVVVCVVCVVVVVVVVVVVVVVVVVVVVVVVVVVVVVVVVVVVVVVVVVVVVVVVVVVVVCCVVDPDDDDDDDDPDDDDDDDDDDD

Radius of gyration: 59.09 Å; chains: 1; bounding box: 136×84×130 Å
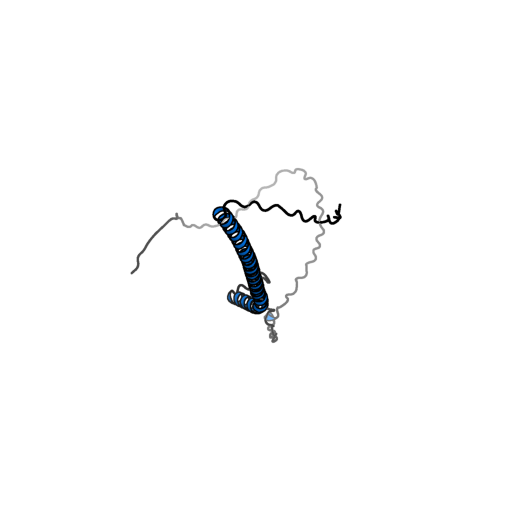
Secondary structure (DSSP, 8-state):
--------------------------------------------------PPPPPPPP---TTTTTPPPP-----TTTSPPTTPPTTTS----HHHHHHHHHHHHHHHHHHHHHHHHHHHHHHHHHHHHHHHHHHHHHHHHHHHHHHHHHHHHHHHHHHHHHHHS------------PPPP-PPP-